Protein AF-A0A178DGN1-F1 (afdb_monomer)

Structure (mmCIF, N/CA/C/O backbone):
data_AF-A0A178DGN1-F1
#
_entry.id   AF-A0A178DGN1-F1
#
loop_
_atom_site.group_PDB
_atom_site.id
_atom_site.type_symbol
_atom_site.label_atom_id
_atom_site.label_alt_id
_atom_site.label_comp_id
_atom_site.label_asym_id
_atom_site.label_entity_id
_atom_site.label_seq_id
_atom_site.pdbx_PDB_ins_code
_atom_site.Cartn_x
_atom_site.Cartn_y
_atom_site.Cartn_z
_atom_site.occupancy
_atom_site.B_iso_or_equiv
_atom_site.auth_seq_id
_atom_site.auth_comp_id
_atom_site.auth_asym_id
_atom_site.auth_atom_id
_atom_site.pdbx_PDB_model_num
ATOM 1 N N . LEU A 1 1 ? -21.793 -10.244 16.699 1.00 66.06 1 LEU A N 1
ATOM 2 C CA . LEU A 1 1 ? -20.442 -9.663 16.481 1.00 66.06 1 LEU A CA 1
ATOM 3 C C . LEU A 1 1 ? -19.573 -9.729 17.737 1.00 66.06 1 LEU A C 1
ATOM 5 O O . LEU A 1 1 ? -18.527 -10.350 17.675 1.00 66.06 1 LEU A O 1
ATOM 9 N N . ARG A 1 2 ? -19.996 -9.150 18.873 1.00 69.00 2 ARG A N 1
ATOM 10 C CA . ARG A 1 2 ? -19.205 -9.135 20.121 1.00 69.00 2 ARG A CA 1
ATOM 11 C C . ARG A 1 2 ? -18.714 -10.523 20.559 1.00 69.00 2 ARG A C 1
ATOM 13 O O . ARG A 1 2 ? -17.537 -10.667 20.844 1.00 69.00 2 ARG A O 1
ATOM 20 N N . GLU A 1 3 ? -19.577 -11.537 20.537 1.00 72.06 3 GLU A N 1
ATOM 21 C CA . GLU A 1 3 ? -19.213 -12.922 20.894 1.00 72.06 3 GLU A CA 1
ATOM 22 C C . GLU A 1 3 ? -18.213 -13.567 19.921 1.00 72.06 3 GLU A C 1
ATOM 24 O O . GLU A 1 3 ? -17.326 -14.297 20.349 1.00 72.06 3 GLU A O 1
ATOM 29 N N . LEU A 1 4 ? -18.305 -13.250 18.624 1.00 69.50 4 LEU A N 1
ATOM 30 C CA . LEU A 1 4 ? -17.369 -13.724 17.592 1.00 69.50 4 LEU A CA 1
ATOM 31 C C . LEU A 1 4 ? -15.989 -13.062 17.706 1.00 69.50 4 LEU A C 1
ATOM 33 O O . LEU A 1 4 ? -15.005 -13.609 17.220 1.00 69.50 4 LEU A O 1
ATOM 37 N N . LEU A 1 5 ? -15.915 -11.887 18.334 1.00 70.75 5 LEU A N 1
ATOM 38 C CA . LEU A 1 5 ? -14.677 -11.140 18.556 1.00 70.75 5 LEU A CA 1
ATOM 39 C C . LEU A 1 5 ? -14.032 -11.445 19.915 1.00 70.75 5 LEU A C 1
ATOM 41 O O . LEU A 1 5 ? -12.973 -10.889 20.213 1.00 70.75 5 LEU A O 1
ATOM 45 N N . MET A 1 6 ? -14.620 -12.332 20.726 1.00 72.12 6 MET A N 1
ATOM 46 C CA . MET A 1 6 ? -14.022 -12.745 21.996 1.00 72.12 6 MET A CA 1
ATOM 47 C C . MET A 1 6 ? -12.848 -13.710 21.764 1.00 72.12 6 MET A C 1
ATOM 49 O O . MET A 1 6 ? -12.951 -14.599 20.916 1.00 72.12 6 MET A O 1
ATOM 53 N N . PRO A 1 7 ? -11.732 -13.582 22.511 1.00 61.19 7 PRO A N 1
ATOM 54 C CA . PRO A 1 7 ? -10.486 -14.288 22.197 1.00 61.19 7 PRO A CA 1
ATOM 55 C C . PRO A 1 7 ? -10.565 -15.818 22.233 1.00 61.19 7 PRO A C 1
ATOM 57 O O . PRO A 1 7 ? -9.762 -16.479 21.581 1.00 61.19 7 PRO A O 1
ATOM 60 N N . TYR A 1 8 ? -11.522 -16.371 22.980 1.00 62.12 8 TYR A N 1
ATOM 61 C CA . TYR A 1 8 ? -11.532 -17.784 23.367 1.00 62.12 8 TYR A CA 1
ATOM 62 C C . TYR A 1 8 ? -12.634 -18.616 22.702 1.00 62.12 8 TYR A C 1
ATOM 64 O O . TYR A 1 8 ? -12.598 -19.837 22.794 1.00 62.12 8 TYR A O 1
ATOM 72 N N . THR A 1 9 ? -13.602 -17.985 22.031 1.00 60.66 9 THR A N 1
ATOM 73 C CA . THR A 1 9 ? -14.809 -18.684 21.559 1.00 60.66 9 THR A CA 1
ATOM 74 C C . THR A 1 9 ? -14.669 -19.192 20.124 1.00 60.66 9 THR A C 1
ATOM 76 O O . THR A 1 9 ? -15.065 -20.312 19.827 1.00 60.66 9 THR A O 1
ATOM 79 N N . TYR A 1 10 ? -14.073 -18.392 19.231 1.00 72.56 10 TYR A N 1
ATOM 80 C CA . TYR A 1 10 ? -13.944 -18.717 17.804 1.00 72.56 10 TYR A CA 1
ATOM 81 C C . TYR A 1 10 ? -12.642 -18.159 17.214 1.00 72.56 10 TYR A C 1
ATOM 83 O O . TYR A 1 10 ? -12.666 -17.234 16.404 1.00 72.56 10 TYR A O 1
ATOM 91 N N . TYR A 1 11 ? -11.495 -18.708 17.627 1.00 77.94 11 TYR A N 1
ATOM 92 C CA . TYR A 1 11 ? -10.170 -18.177 17.272 1.00 77.94 11 TYR A CA 1
ATOM 93 C C . TYR A 1 11 ? -9.976 -17.962 15.758 1.00 77.94 11 TYR A C 1
ATOM 95 O O . TYR A 1 11 ? -9.631 -16.861 15.331 1.00 77.94 11 TYR A O 1
ATOM 103 N N . GLU A 1 12 ? -10.271 -18.975 14.938 1.00 82.25 12 GLU A N 1
ATOM 104 C CA . GLU A 1 12 ? -10.116 -18.900 13.475 1.00 82.25 12 GLU A CA 1
ATOM 105 C C . GLU A 1 12 ? -11.081 -17.901 12.821 1.00 82.25 12 GLU A C 1
ATOM 107 O O . GLU A 1 12 ? -10.689 -17.131 11.943 1.00 82.25 12 GLU A O 1
ATOM 112 N N . ALA A 1 13 ? -12.342 -17.861 13.264 1.00 83.62 13 ALA A N 1
ATOM 113 C CA . ALA A 1 13 ? -13.319 -16.918 12.721 1.00 83.62 13 ALA A CA 1
ATOM 114 C C . ALA A 1 13 ? -12.956 -15.472 13.088 1.00 83.62 13 ALA A C 1
ATOM 116 O O . ALA A 1 13 ? -12.985 -14.591 12.231 1.00 83.62 13 ALA A O 1
ATOM 117 N N . ARG A 1 14 ? -12.548 -15.241 14.342 1.00 86.12 14 ARG A N 1
ATOM 118 C CA . ARG A 1 14 ? -12.069 -13.946 14.840 1.00 86.12 14 ARG A CA 1
ATOM 119 C C . ARG A 1 14 ? -10.866 -13.461 14.044 1.00 86.12 14 ARG A C 1
ATOM 121 O O . ARG A 1 14 ? -10.870 -12.324 13.582 1.00 86.12 14 ARG A O 1
ATOM 128 N N . ARG A 1 15 ? -9.869 -14.328 13.852 1.00 86.50 15 ARG A N 1
ATOM 129 C CA . ARG A 1 15 ? -8.670 -14.022 13.066 1.00 86.50 15 ARG A CA 1
ATOM 130 C C . ARG A 1 15 ? -9.032 -13.621 11.639 1.00 86.50 15 ARG A C 1
ATOM 132 O O . ARG A 1 15 ? -8.640 -12.548 11.203 1.00 86.50 15 ARG A O 1
ATOM 139 N N . ARG A 1 16 ? -9.858 -14.422 10.956 1.00 87.25 16 ARG A N 1
ATOM 140 C CA . ARG A 1 16 ? -10.314 -14.101 9.596 1.00 87.25 16 ARG A CA 1
ATOM 141 C C . ARG A 1 16 ? -11.027 -12.757 9.534 1.00 87.25 16 ARG A C 1
ATOM 143 O O . ARG A 1 16 ? -10.722 -11.970 8.653 1.00 87.25 16 ARG A O 1
ATOM 150 N N . ILE A 1 17 ? -11.939 -12.467 10.465 1.00 88.12 17 ILE A N 1
ATOM 151 C CA . ILE A 1 17 ? -12.622 -11.165 10.506 1.00 88.12 17 ILE A CA 1
ATOM 152 C C . ILE A 1 17 ? -11.597 -10.034 10.615 1.00 88.12 17 ILE A C 1
ATOM 154 O O . ILE A 1 17 ? -11.664 -9.083 9.844 1.00 88.12 17 ILE A O 1
ATOM 158 N N . LEU A 1 18 ? -10.632 -10.149 11.529 1.00 89.81 18 LEU A N 1
ATOM 159 C CA . LEU A 1 18 ? -9.593 -9.137 11.711 1.00 89.81 18 LEU A CA 1
ATOM 160 C C . LEU A 1 18 ? -8.681 -8.983 10.489 1.00 89.81 18 LEU A C 1
ATOM 162 O O . LEU A 1 18 ? -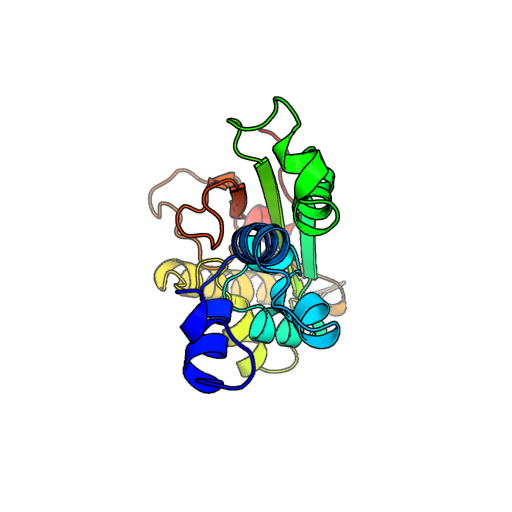8.242 -7.872 10.202 1.00 89.81 18 LEU A O 1
ATOM 166 N N . ASP A 1 19 ? -8.431 -10.061 9.748 1.00 87.88 19 ASP A N 1
ATOM 167 C CA . ASP A 1 19 ? -7.669 -10.029 8.498 1.00 87.88 19 ASP A CA 1
ATOM 168 C C . ASP A 1 19 ? -8.371 -9.240 7.386 1.00 87.88 19 ASP A C 1
ATOM 170 O O . ASP A 1 19 ? -7.692 -8.602 6.585 1.00 87.88 19 ASP A O 1
ATOM 174 N N . TYR A 1 20 ? -9.707 -9.206 7.380 1.00 88.38 20 TYR A N 1
ATOM 175 C CA . TYR A 1 20 ? -10.496 -8.407 6.432 1.00 88.38 20 TYR A CA 1
ATOM 176 C C . TYR A 1 20 ? -10.754 -6.966 6.885 1.00 88.38 20 TYR A C 1
ATOM 178 O O . TYR A 1 20 ? -11.258 -6.164 6.098 1.00 88.38 20 TYR A O 1
ATOM 186 N N . LEU A 1 21 ? -10.438 -6.617 8.133 1.00 92.06 21 LEU A N 1
ATOM 187 C CA . LEU A 1 21 ? -10.595 -5.254 8.625 1.00 92.06 21 LEU A CA 1
ATOM 188 C C . LEU A 1 21 ? -9.359 -4.411 8.311 1.00 92.06 21 LEU A C 1
ATOM 190 O O . LEU A 1 21 ? -8.214 -4.839 8.495 1.00 92.06 21 LEU A O 1
ATOM 194 N N . SER A 1 22 ? -9.610 -3.160 7.918 1.00 94.06 22 SER A N 1
ATOM 195 C CA . SER A 1 22 ? -8.579 -2.128 7.941 1.00 94.06 22 SER A CA 1
ATOM 196 C C . SER A 1 22 ? -8.079 -1.932 9.380 1.00 94.06 22 SER A C 1
ATOM 198 O O . SER A 1 22 ? -8.788 -2.218 10.355 1.00 94.06 22 SER A O 1
ATOM 200 N N . ALA A 1 23 ? -6.859 -1.423 9.543 1.00 95.19 23 ALA A N 1
ATOM 201 C CA . ALA A 1 23 ? -6.337 -1.106 10.867 1.00 95.19 23 ALA A CA 1
ATOM 202 C C . ALA A 1 23 ? -7.204 -0.059 11.564 1.00 95.19 23 ALA A C 1
ATOM 204 O O . ALA A 1 23 ? -7.395 -0.128 12.776 1.00 95.19 23 ALA A O 1
ATOM 205 N N . TYR A 1 24 ? -7.759 0.896 10.816 1.00 94.50 24 TYR A N 1
ATOM 206 C CA . TYR A 1 24 ? -8.636 1.908 11.390 1.00 94.50 24 TYR A CA 1
ATOM 207 C C . TYR A 1 24 ? -10.003 1.356 11.811 1.00 94.50 24 TYR A C 1
ATOM 209 O O . TYR A 1 24 ? -10.511 1.735 12.868 1.00 94.50 24 TYR A O 1
ATOM 217 N N . ASP A 1 25 ? -10.588 0.427 11.054 1.00 94.00 25 ASP A N 1
ATOM 218 C CA . ASP A 1 25 ? -11.809 -0.264 11.479 1.00 94.00 25 ASP A CA 1
ATOM 219 C C . ASP A 1 25 ? -11.565 -1.131 12.715 1.00 94.00 25 ASP A C 1
ATOM 221 O O . ASP A 1 25 ? -12.333 -1.054 13.677 1.00 94.00 25 ASP A O 1
ATOM 225 N N . ALA A 1 26 ? -10.454 -1.872 12.743 1.00 94.69 26 ALA A N 1
ATOM 226 C CA . ALA A 1 26 ? -10.029 -2.618 13.922 1.00 94.69 26 ALA A CA 1
ATOM 227 C C . ALA A 1 26 ? -9.815 -1.693 15.134 1.00 94.69 26 ALA A C 1
ATOM 229 O O . ALA A 1 26 ? -10.252 -2.019 16.236 1.00 94.69 26 ALA A O 1
ATOM 230 N N . ALA A 1 27 ? -9.220 -0.513 14.935 1.00 94.50 27 ALA A N 1
ATOM 231 C CA . ALA A 1 27 ? -8.989 0.464 15.995 1.00 94.50 27 ALA A CA 1
ATOM 232 C C . ALA A 1 27 ? -10.293 1.026 16.572 1.00 94.50 27 ALA A C 1
ATOM 234 O O . ALA A 1 27 ? -10.415 1.156 17.787 1.00 94.50 27 ALA A O 1
ATOM 235 N N . LYS A 1 28 ? -11.284 1.332 15.723 1.00 93.19 28 LYS A N 1
ATOM 236 C CA . LYS A 1 28 ? -12.616 1.771 16.174 1.00 93.19 28 LYS A CA 1
ATOM 237 C C . LYS A 1 28 ? -13.304 0.689 17.003 1.00 93.19 28 LYS A C 1
ATOM 239 O O . LYS A 1 28 ? -13.883 0.994 18.039 1.00 93.19 28 LYS A O 1
ATOM 244 N N . LEU A 1 29 ? -13.228 -0.568 16.564 1.00 92.81 29 LEU A N 1
ATOM 245 C CA . LEU A 1 29 ? -13.808 -1.685 17.309 1.00 92.81 29 LEU A CA 1
ATOM 246 C C . LEU A 1 29 ? -13.086 -1.920 18.641 1.00 92.81 29 LEU A C 1
ATOM 248 O O . LEU A 1 29 ? -13.749 -2.167 19.647 1.00 92.81 29 LEU A O 1
ATOM 252 N N . ASP A 1 30 ? -11.754 -1.829 18.669 1.00 92.94 30 ASP A N 1
ATOM 253 C CA . ASP A 1 30 ? -10.972 -2.026 19.895 1.00 92.94 30 ASP A CA 1
ATOM 254 C C . ASP A 1 30 ? -11.156 -0.884 20.900 1.00 92.94 30 ASP A C 1
ATOM 256 O O . ASP A 1 30 ? -11.139 -1.124 22.105 1.00 92.94 30 ASP A O 1
ATOM 260 N N . GLU A 1 31 ? -11.412 0.338 20.429 1.00 91.31 31 GLU A N 1
ATOM 261 C CA . GLU A 1 31 ? -11.791 1.466 21.287 1.00 91.31 31 GLU A CA 1
ATOM 262 C C . GLU A 1 31 ? -13.118 1.199 22.013 1.00 91.31 31 GLU A C 1
ATOM 264 O O . GLU A 1 31 ? -13.271 1.556 23.175 1.00 91.31 31 GLU A O 1
ATOM 269 N N . CYS A 1 32 ? -14.076 0.537 21.356 1.00 88.62 32 CYS A N 1
ATOM 270 C CA . CYS A 1 32 ? -15.380 0.238 21.953 1.00 88.62 32 CYS A CA 1
ATOM 271 C C . CYS A 1 32 ? -15.400 -1.046 22.794 1.00 88.62 32 CYS A C 1
ATOM 273 O O . CYS A 1 32 ? -16.179 -1.145 23.740 1.00 88.62 32 CYS A O 1
ATOM 275 N N . LEU A 1 33 ? -14.627 -2.064 22.405 1.00 89.19 33 LEU A N 1
ATOM 276 C CA . LEU A 1 33 ? -14.748 -3.420 22.953 1.00 89.19 33 LEU A CA 1
ATOM 277 C C . LEU A 1 33 ? -13.515 -3.890 23.732 1.00 89.19 33 LEU A C 1
ATOM 279 O O . LEU A 1 33 ? -13.622 -4.897 24.429 1.00 89.19 33 LEU A O 1
ATOM 283 N N . HIS A 1 34 ? -12.375 -3.202 23.601 1.00 88.25 34 HIS A N 1
ATOM 284 C CA . HIS A 1 34 ? -11.091 -3.548 24.230 1.00 88.25 34 HIS A CA 1
ATOM 285 C C . HIS A 1 34 ? -10.750 -5.039 24.114 1.00 88.25 34 HIS A C 1
ATOM 287 O O . HIS A 1 34 ? -10.401 -5.707 25.087 1.00 88.25 34 HIS A O 1
ATOM 293 N N . PHE A 1 35 ? -10.918 -5.575 22.909 1.00 88.25 35 PHE A N 1
ATOM 294 C CA . PHE A 1 35 ? -10.910 -7.010 22.656 1.00 88.25 35 PHE A CA 1
ATOM 295 C C . PHE A 1 35 ? -9.577 -7.503 22.087 1.00 88.25 35 PHE A C 1
ATOM 297 O O . PHE A 1 35 ? -9.375 -8.715 22.009 1.00 88.25 35 PHE A O 1
ATOM 304 N N . LEU A 1 36 ? -8.681 -6.606 21.663 1.00 90.81 36 LEU A N 1
ATOM 305 C CA . LEU A 1 36 ? -7.354 -6.957 21.164 1.00 90.81 36 LEU A CA 1
ATOM 306 C C . LEU A 1 36 ? -6.348 -7.063 22.314 1.00 90.81 36 LEU A C 1
ATOM 308 O O . LEU A 1 36 ? -6.171 -6.145 23.116 1.00 90.81 36 LEU A O 1
ATOM 312 N N . SER A 1 37 ? -5.605 -8.166 22.344 1.00 89.69 37 SER A N 1
ATOM 313 C CA . SER A 1 37 ? -4.426 -8.310 23.200 1.00 89.69 37 SER A CA 1
ATOM 314 C C . SER A 1 37 ? -3.277 -7.400 22.745 1.00 89.69 37 SER A C 1
ATOM 316 O O . SER A 1 37 ? -3.243 -6.908 21.619 1.00 89.69 37 SER A O 1
ATOM 318 N N . LYS A 1 38 ? -2.253 -7.222 23.590 1.00 90.38 38 LYS A N 1
ATOM 319 C CA . LYS A 1 38 ? -1.058 -6.424 23.245 1.00 90.38 38 LYS A CA 1
ATOM 320 C C . LYS A 1 38 ? -0.360 -6.909 21.965 1.00 90.38 38 LYS A C 1
ATOM 322 O O . LYS A 1 38 ? 0.103 -6.089 21.177 1.00 90.38 38 LYS A O 1
ATOM 327 N N . LYS A 1 39 ? -0.289 -8.229 21.756 1.00 90.19 39 LYS A N 1
ATOM 328 C CA . LYS A 1 39 ? 0.296 -8.822 20.544 1.00 90.19 39 LYS A CA 1
ATOM 329 C C . LYS A 1 39 ? -0.554 -8.495 19.317 1.00 90.19 39 LYS A C 1
ATOM 331 O O . LYS A 1 39 ? -0.022 -8.029 18.318 1.00 90.19 39 LYS A O 1
ATOM 336 N N . GLU A 1 40 ? -1.865 -8.676 19.431 1.00 91.31 40 GLU A N 1
ATOM 337 C CA . GLU A 1 40 ? -2.817 -8.399 18.353 1.00 91.31 40 GLU A CA 1
ATOM 338 C C . GLU A 1 40 ? -2.860 -6.913 17.999 1.00 91.31 40 GLU A C 1
ATOM 340 O O . GLU A 1 40 ? -2.935 -6.566 16.828 1.00 91.31 40 GLU A O 1
ATOM 345 N N . ARG A 1 41 ? -2.718 -6.011 18.973 1.00 92.25 41 ARG A N 1
ATOM 346 C CA . ARG A 1 41 ? -2.609 -4.576 18.688 1.00 92.25 41 ARG A CA 1
ATOM 347 C C . ARG A 1 41 ? -1.432 -4.260 17.767 1.00 92.25 41 ARG A C 1
ATOM 349 O O . ARG A 1 41 ? -1.595 -3.491 16.830 1.00 92.25 41 ARG A O 1
ATOM 356 N N . ASN A 1 42 ? -0.275 -4.887 17.971 1.00 90.19 42 ASN A N 1
ATOM 357 C CA . ASN A 1 42 ? 0.876 -4.680 17.087 1.00 90.19 42 ASN A CA 1
ATOM 358 C C . ASN A 1 42 ? 0.633 -5.205 15.661 1.00 90.19 42 ASN A C 1
ATOM 360 O O . ASN A 1 42 ? 1.195 -4.672 14.707 1.00 90.19 42 ASN A O 1
ATOM 364 N N . GLU A 1 43 ? -0.185 -6.247 15.519 1.00 90.25 43 GLU A N 1
ATOM 365 C CA . GLU A 1 43 ? -0.469 -6.912 14.245 1.00 90.25 43 GLU A CA 1
ATOM 366 C C . GLU A 1 43 ? -1.600 -6.234 13.458 1.00 90.25 43 GLU A C 1
ATOM 368 O O . GLU A 1 43 ? -1.472 -5.998 12.254 1.00 90.25 43 GLU A O 1
ATOM 373 N N . TYR A 1 44 ? -2.702 -5.905 14.131 1.00 92.50 44 TYR A N 1
ATOM 374 C CA . TYR A 1 44 ? -3.927 -5.397 13.513 1.00 92.50 44 TYR A CA 1
ATOM 375 C C . TYR A 1 44 ? -4.016 -3.871 13.529 1.00 92.50 44 TYR A C 1
ATOM 377 O O . TYR A 1 44 ? -4.646 -3.307 12.644 1.00 92.50 44 TYR A O 1
ATOM 385 N N . LEU A 1 45 ? -3.333 -3.178 14.449 1.00 94.31 45 LEU A N 1
ATOM 386 C CA . LEU A 1 45 ? -3.307 -1.706 14.497 1.00 94.31 45 LEU A CA 1
ATOM 387 C C . LEU A 1 45 ? -2.081 -1.121 13.778 1.00 94.31 45 LEU A C 1
ATOM 389 O O . LEU A 1 45 ? -1.508 -0.113 14.195 1.00 94.31 45 LEU A O 1
ATOM 393 N N . ASN A 1 46 ? -1.671 -1.758 12.679 1.00 92.31 46 ASN A N 1
ATOM 394 C CA . ASN A 1 46 ? -0.626 -1.256 11.794 1.00 92.31 46 ASN A CA 1
ATOM 395 C C . ASN A 1 46 ? -1.253 -0.427 10.653 1.00 92.31 46 ASN A C 1
ATOM 397 O O . ASN A 1 46 ? -1.859 -1.027 9.764 1.00 92.31 46 ASN A O 1
ATOM 401 N N . PRO A 1 47 ? -1.048 0.907 10.596 1.00 93.56 47 PRO A N 1
ATOM 402 C CA . PRO A 1 47 ? -1.666 1.771 9.584 1.00 93.56 47 PRO A CA 1
ATOM 403 C C . PRO A 1 47 ? -1.352 1.391 8.128 1.00 93.56 47 PRO A C 1
ATOM 405 O O . PRO A 1 47 ? -2.036 1.832 7.214 1.00 93.56 47 PRO A O 1
ATOM 408 N N . ILE A 1 48 ? -0.315 0.585 7.875 1.00 93.12 48 ILE A N 1
ATOM 409 C CA . ILE A 1 48 ? -0.025 0.086 6.523 1.00 93.12 48 ILE A CA 1
ATOM 410 C C . ILE A 1 48 ? -1.126 -0.846 6.002 1.00 93.12 48 ILE A C 1
ATOM 412 O O . ILE A 1 48 ? -1.385 -0.844 4.800 1.00 93.12 48 ILE A O 1
ATOM 416 N N . ARG A 1 49 ? -1.824 -1.574 6.884 1.00 93.38 49 ARG A N 1
ATOM 417 C CA . ARG A 1 49 ? -2.967 -2.431 6.515 1.00 93.38 49 ARG A CA 1
ATOM 418 C C . ARG A 1 49 ? -4.153 -1.646 5.969 1.00 93.38 49 ARG A C 1
ATOM 420 O O . ARG A 1 49 ? -5.045 -2.237 5.387 1.00 93.38 49 ARG A O 1
ATOM 427 N N . ASP A 1 50 ? -4.165 -0.330 6.146 1.00 93.81 50 ASP A N 1
ATOM 428 C CA . ASP A 1 50 ? -5.183 0.535 5.558 1.00 93.81 50 ASP A CA 1
ATOM 429 C C . ASP A 1 50 ? -4.930 0.815 4.069 1.00 93.81 50 ASP A C 1
ATOM 431 O O . ASP A 1 50 ? -5.831 1.222 3.340 1.00 93.81 50 ASP A O 1
ATOM 435 N N . ILE A 1 51 ? -3.684 0.618 3.626 1.00 93.31 51 ILE A N 1
ATOM 436 C CA . ILE A 1 51 ? -3.210 0.925 2.274 1.00 93.31 51 ILE A CA 1
ATOM 437 C C . ILE A 1 51 ? -2.959 -0.364 1.490 1.00 93.31 51 ILE A C 1
ATOM 439 O O . ILE A 1 51 ? -3.322 -0.436 0.323 1.00 93.31 51 ILE A O 1
ATOM 443 N N . ILE A 1 52 ? -2.320 -1.362 2.107 1.00 91.56 52 ILE A N 1
ATOM 444 C CA . ILE A 1 52 ? -1.804 -2.560 1.436 1.00 91.56 52 ILE A CA 1
ATOM 445 C C . ILE A 1 52 ? -2.573 -3.796 1.891 1.00 91.56 52 ILE A C 1
ATOM 447 O O . ILE A 1 52 ? -2.585 -4.106 3.081 1.00 91.56 52 ILE A O 1
ATOM 451 N N . TRP A 1 53 ? -3.131 -4.544 0.934 1.00 86.31 53 TRP A N 1
ATOM 452 C CA . TRP A 1 53 ? -3.858 -5.785 1.218 1.00 86.31 53 TRP A CA 1
ATOM 453 C C . TRP A 1 53 ? -2.937 -6.905 1.727 1.00 86.31 53 TRP A C 1
ATOM 455 O O . TRP A 1 53 ? -3.187 -7.523 2.758 1.00 86.31 53 TRP A O 1
ATOM 465 N N . ASN A 1 54 ? -1.823 -7.150 1.029 1.00 89.56 54 ASN A N 1
ATOM 466 C CA . ASN A 1 54 ? -0.891 -8.230 1.359 1.00 89.56 54 ASN A CA 1
ATOM 467 C C . ASN A 1 54 ? 0.391 -7.696 2.019 1.00 89.56 54 ASN A C 1
ATOM 469 O O . ASN A 1 54 ? 1.449 -7.585 1.395 1.00 89.56 54 ASN A O 1
ATOM 473 N N . VAL A 1 55 ? 0.287 -7.348 3.305 1.00 91.00 55 VAL A N 1
ATOM 474 C CA . VAL A 1 55 ? 1.413 -6.827 4.104 1.00 91.00 55 VAL A CA 1
ATOM 475 C C . VAL A 1 55 ? 2.536 -7.862 4.259 1.00 91.00 55 VAL A C 1
ATOM 477 O O . VAL A 1 55 ? 3.707 -7.487 4.311 1.00 91.00 55 VAL A O 1
ATOM 480 N N . ALA A 1 56 ? 2.206 -9.156 4.303 1.00 91.19 56 ALA A N 1
ATOM 481 C CA . ALA A 1 56 ? 3.195 -10.228 4.408 1.00 91.19 56 ALA A CA 1
ATOM 482 C C . ALA A 1 56 ? 4.088 -10.294 3.157 1.00 91.19 56 ALA A C 1
ATOM 484 O O . ALA A 1 56 ? 5.311 -10.218 3.279 1.00 91.19 56 ALA A O 1
ATOM 485 N N . GLU A 1 57 ? 3.480 -10.332 1.967 1.00 93.19 57 GLU A N 1
ATOM 486 C CA . GLU A 1 57 ? 4.199 -10.281 0.686 1.00 93.19 57 GLU A CA 1
ATOM 487 C C . GLU A 1 57 ? 5.026 -9.001 0.572 1.00 93.19 57 GLU A C 1
ATOM 489 O O . GLU A 1 57 ? 6.201 -9.046 0.214 1.00 93.19 57 GLU A O 1
ATOM 494 N N 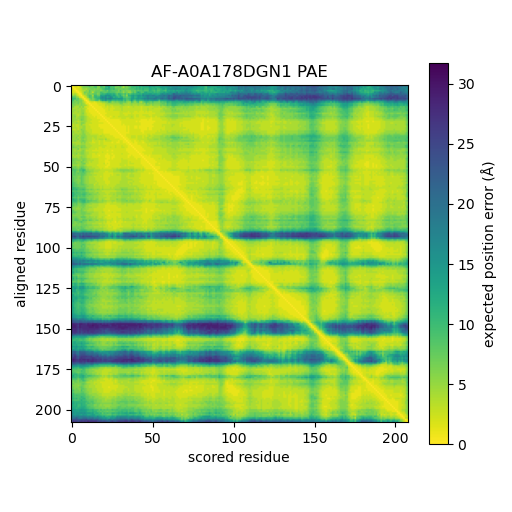. MET A 1 58 ? 4.439 -7.855 0.936 1.00 94.19 58 MET A N 1
ATOM 495 C CA . MET A 1 58 ? 5.141 -6.575 0.932 1.00 94.19 58 MET A CA 1
ATOM 496 C C . MET A 1 58 ? 6.425 -6.649 1.768 1.00 94.19 58 MET A C 1
ATOM 498 O O . MET A 1 58 ? 7.495 -6.310 1.270 1.00 94.19 58 MET A O 1
ATOM 502 N N . ASN A 1 59 ? 6.342 -7.121 3.014 1.00 94.44 59 ASN A N 1
ATOM 503 C CA . ASN A 1 59 ? 7.500 -7.238 3.902 1.00 94.44 59 ASN A CA 1
ATOM 504 C C . ASN A 1 59 ? 8.570 -8.183 3.343 1.00 94.44 59 ASN A C 1
ATOM 506 O O . ASN A 1 59 ? 9.764 -7.880 3.433 1.00 94.44 59 ASN A O 1
ATOM 510 N N . GLU A 1 60 ? 8.165 -9.300 2.735 1.00 95.00 60 GLU A N 1
ATOM 511 C CA . GLU A 1 60 ? 9.114 -10.205 2.095 1.00 95.00 60 GLU A CA 1
ATOM 512 C C . GLU A 1 60 ? 9.839 -9.507 0.941 1.00 95.00 60 GLU A C 1
ATOM 514 O O . GLU A 1 60 ? 11.070 -9.510 0.902 1.00 95.00 60 GLU A O 1
ATOM 519 N N . LEU A 1 61 ? 9.115 -8.837 0.044 1.00 94.69 61 LEU A N 1
ATOM 520 C CA . LEU A 1 61 ? 9.705 -8.134 -1.095 1.00 94.69 61 LEU A CA 1
ATOM 521 C C . LEU A 1 61 ? 10.592 -6.956 -0.669 1.00 94.69 61 LEU A C 1
ATOM 523 O O . LEU A 1 61 ? 11.644 -6.740 -1.280 1.00 94.69 61 LEU A O 1
ATOM 527 N N . LEU A 1 62 ? 10.236 -6.244 0.407 1.00 94.56 62 LEU A N 1
ATOM 528 C CA . LEU A 1 62 ? 11.086 -5.211 1.013 1.00 94.56 62 LEU A CA 1
ATOM 529 C C . LEU A 1 62 ? 12.438 -5.801 1.450 1.00 94.56 62 LEU A C 1
ATOM 531 O O . LEU A 1 62 ? 13.486 -5.235 1.140 1.00 94.56 62 LEU A O 1
ATOM 535 N N . SER A 1 63 ? 12.443 -6.991 2.068 1.00 93.75 63 SER A N 1
ATOM 536 C CA . SER A 1 63 ? 13.685 -7.694 2.442 1.00 93.75 63 SER A CA 1
ATOM 537 C C . SER A 1 63 ? 14.554 -8.090 1.238 1.00 93.75 63 SER A C 1
ATOM 539 O O . SER A 1 63 ? 15.754 -8.328 1.380 1.00 93.75 63 SER A O 1
ATOM 541 N N . LYS A 1 64 ? 13.963 -8.154 0.036 1.00 92.50 64 LYS A N 1
ATOM 542 C CA . LYS A 1 64 ? 14.654 -8.463 -1.225 1.00 92.50 64 LYS A CA 1
ATOM 543 C C . LYS A 1 64 ? 15.075 -7.217 -2.009 1.00 92.50 64 LYS A C 1
ATOM 545 O O . LYS A 1 64 ? 15.550 -7.345 -3.136 1.00 92.50 64 LYS A O 1
ATOM 550 N N . GLY A 1 65 ? 14.938 -6.029 -1.420 1.00 91.44 65 GLY A N 1
ATOM 551 C CA . GLY A 1 65 ? 15.395 -4.766 -1.996 1.00 91.44 65 GLY A CA 1
ATOM 552 C C . GLY A 1 65 ? 14.293 -3.907 -2.611 1.00 91.44 65 GLY A C 1
ATOM 553 O O . GLY A 1 65 ? 14.604 -2.823 -3.104 1.00 91.44 65 GLY A O 1
ATOM 554 N N . MET A 1 66 ? 13.025 -4.340 -2.571 1.00 93.69 66 MET A N 1
ATOM 555 C CA . MET A 1 66 ? 11.910 -3.438 -2.870 1.00 93.69 66 MET A CA 1
ATOM 556 C C . MET A 1 66 ? 11.935 -2.268 -1.881 1.00 93.69 66 MET A C 1
ATOM 558 O O . MET A 1 66 ? 12.271 -2.424 -0.709 1.00 93.69 66 MET A O 1
ATOM 562 N N . GLN A 1 67 ? 11.567 -1.086 -2.349 1.00 93.81 67 GLN A N 1
ATOM 563 C CA . GLN A 1 67 ? 11.426 0.107 -1.534 1.00 93.81 67 GLN A CA 1
ATOM 564 C C . GLN A 1 67 ? 10.084 0.750 -1.829 1.00 93.81 67 GLN A C 1
ATOM 566 O O . GLN A 1 67 ? 9.659 0.819 -2.979 1.00 93.81 67 GLN A O 1
ATOM 571 N N . MET A 1 68 ? 9.435 1.250 -0.786 1.00 93.56 68 MET A N 1
ATOM 572 C CA . MET A 1 68 ? 8.165 1.952 -0.892 1.00 93.56 68 MET A CA 1
ATOM 573 C C . MET A 1 68 ? 8.254 3.252 -0.113 1.00 93.56 68 MET A C 1
ATOM 575 O O . MET A 1 68 ? 8.719 3.279 1.026 1.00 93.56 68 MET A O 1
ATOM 579 N N . VAL A 1 69 ? 7.798 4.329 -0.738 1.00 93.38 69 VAL A N 1
ATOM 580 C CA . VAL A 1 69 ? 7.756 5.658 -0.145 1.00 93.38 69 VAL A CA 1
ATOM 581 C C . VAL A 1 69 ? 6.306 6.100 -0.109 1.00 93.38 69 VAL A C 1
ATOM 583 O O . VAL A 1 69 ? 5.684 6.312 -1.149 1.00 93.38 69 VAL A O 1
ATOM 586 N N . ILE A 1 70 ? 5.782 6.230 1.107 1.00 93.06 70 ILE A N 1
ATOM 587 C CA . ILE A 1 70 ? 4.466 6.802 1.379 1.00 93.06 70 ILE A CA 1
ATOM 588 C C . ILE A 1 70 ? 4.672 8.254 1.792 1.00 93.06 70 ILE A C 1
ATOM 590 O O . ILE A 1 70 ? 5.421 8.533 2.731 1.00 93.06 70 ILE A O 1
ATOM 594 N N . PHE A 1 71 ? 3.995 9.177 1.120 1.00 93.12 71 PHE A N 1
ATOM 595 C CA . PHE A 1 71 ? 4.107 10.602 1.406 1.00 93.12 71 PHE A CA 1
ATOM 596 C C . PHE A 1 71 ? 2.784 11.343 1.188 1.00 93.12 71 PHE A C 1
ATOM 598 O O . PHE A 1 71 ? 1.786 10.777 0.744 1.00 93.12 71 PHE A O 1
ATOM 605 N N . GLY A 1 72 ? 2.763 12.619 1.570 1.00 91.19 72 GLY A N 1
ATOM 606 C CA . GLY A 1 72 ? 1.575 13.469 1.548 1.00 91.19 72 GLY A CA 1
ATOM 607 C C . GLY A 1 72 ? 1.331 14.148 2.892 1.00 91.19 72 GLY A C 1
ATOM 608 O O . GLY A 1 72 ? 1.778 13.685 3.943 1.00 91.19 72 GLY A O 1
ATOM 609 N N . ARG A 1 73 ? 0.589 15.259 2.865 1.00 91.94 73 ARG A N 1
ATOM 610 C CA . ARG A 1 73 ? 0.285 16.067 4.061 1.00 91.94 73 ARG A CA 1
ATOM 611 C C . ARG A 1 73 ? -0.492 15.288 5.128 1.00 91.94 73 A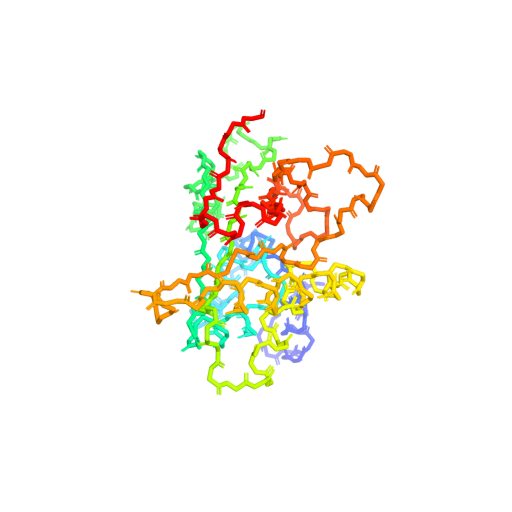RG A C 1
ATOM 613 O O . ARG A 1 73 ? -0.413 15.623 6.306 1.00 91.94 73 ARG A O 1
ATOM 620 N N . ASP A 1 74 ? -1.214 14.247 4.720 1.00 93.19 74 ASP A N 1
ATOM 621 C CA . ASP A 1 74 ? -2.101 13.471 5.585 1.00 93.19 74 ASP A CA 1
ATOM 622 C C . ASP A 1 74 ? -1.459 12.193 6.158 1.00 93.19 74 ASP A C 1
ATOM 624 O O . ASP A 1 74 ? -2.087 11.497 6.957 1.00 93.19 74 ASP A O 1
ATOM 628 N N . VAL A 1 75 ? -0.189 11.899 5.847 1.00 93.19 75 VAL A N 1
ATOM 629 C CA . VAL A 1 75 ? 0.538 10.752 6.433 1.00 93.19 75 VAL A CA 1
ATOM 630 C C . VAL A 1 75 ? 0.587 10.790 7.972 1.00 93.19 75 VAL A C 1
ATOM 632 O O . VAL A 1 75 ? 0.411 9.741 8.599 1.00 93.19 75 VAL A O 1
ATOM 635 N N . PRO A 1 76 ? 0.766 11.949 8.642 1.00 92.19 76 PRO A N 1
ATOM 636 C CA . PRO A 1 76 ? 0.656 12.008 10.099 1.00 92.19 76 PRO A CA 1
ATOM 637 C C . PRO A 1 76 ? -0.738 11.611 10.610 1.00 92.19 76 PRO A C 1
ATOM 639 O O . PRO A 1 76 ? -0.847 10.922 11.626 1.00 92.19 76 PRO A O 1
ATOM 642 N N . ALA A 1 77 ? -1.803 11.988 9.892 1.00 92.00 77 ALA A N 1
ATOM 643 C CA . ALA A 1 77 ? -3.178 11.650 10.256 1.00 92.00 77 ALA A CA 1
ATOM 644 C C . ALA A 1 77 ? -3.454 10.142 10.121 1.00 92.00 77 ALA A C 1
ATOM 646 O O . ALA A 1 77 ? -4.104 9.570 10.997 1.00 92.00 77 ALA A O 1
ATOM 647 N N . LEU A 1 78 ? -2.879 9.491 9.102 1.00 92.62 78 LEU A N 1
ATOM 648 C CA . LEU A 1 78 ? -2.914 8.034 8.935 1.00 92.62 78 LEU A CA 1
ATOM 649 C C . LEU A 1 78 ? -2.334 7.303 10.156 1.00 92.62 78 LEU A C 1
ATOM 651 O O . LEU A 1 78 ? -2.916 6.339 10.634 1.00 92.62 78 LEU A O 1
ATOM 655 N N . LYS A 1 79 ? -1.207 7.770 10.706 1.00 91.56 79 LYS A N 1
ATOM 656 C CA . LYS A 1 79 ? -0.612 7.160 11.911 1.00 91.56 79 LYS A CA 1
ATOM 657 C C . LYS A 1 79 ? -1.421 7.466 13.172 1.00 91.56 79 LYS A C 1
ATOM 659 O O . LYS A 1 79 ? -1.550 6.615 14.050 1.00 91.56 79 LYS A O 1
ATOM 664 N N . ARG A 1 80 ? -1.940 8.690 13.285 1.00 90.81 80 ARG A N 1
ATOM 665 C CA . ARG A 1 80 ? -2.656 9.163 14.477 1.00 90.81 80 ARG A CA 1
ATOM 666 C C . ARG A 1 80 ? -3.972 8.422 14.703 1.00 90.81 80 ARG A C 1
ATOM 668 O O . ARG A 1 80 ? -4.264 8.096 15.848 1.00 90.81 80 ARG A O 1
ATOM 675 N N . ARG A 1 81 ? -4.721 8.116 13.640 1.00 91.06 81 ARG A N 1
ATOM 676 C CA . ARG A 1 81 ? -6.064 7.517 13.743 1.00 91.06 81 ARG A CA 1
ATOM 677 C C . ARG A 1 81 ? -6.108 6.135 14.395 1.00 91.06 81 ARG A C 1
ATOM 679 O O . ARG A 1 81 ? -7.141 5.772 14.931 1.00 91.06 81 ARG A O 1
ATOM 686 N N . VAL A 1 82 ? -4.996 5.399 14.347 1.00 92.19 82 VAL A N 1
ATOM 687 C CA . VAL A 1 82 ? -4.852 4.059 14.945 1.00 92.19 82 VAL A CA 1
ATOM 688 C C . VAL A 1 82 ? -4.198 4.114 16.329 1.00 92.19 82 VAL A C 1
ATOM 690 O O . VAL A 1 82 ? -4.400 3.229 17.150 1.00 92.19 82 VAL A O 1
ATOM 693 N N . ARG A 1 83 ? -3.394 5.154 16.598 1.00 90.38 83 ARG A N 1
ATOM 694 C CA . ARG A 1 83 ? -2.703 5.351 17.886 1.00 90.38 83 ARG A CA 1
ATOM 695 C C . ARG A 1 83 ? -3.575 6.019 18.941 1.00 90.38 83 ARG A C 1
ATOM 697 O O . ARG A 1 83 ? -3.411 5.744 20.121 1.00 90.38 83 ARG A O 1
ATOM 704 N N . ASN A 1 84 ? -4.428 6.949 18.523 1.00 89.56 84 ASN A N 1
ATOM 705 C CA . ASN A 1 84 ? -5.353 7.656 19.398 1.00 89.56 84 ASN A CA 1
ATOM 706 C C . ASN A 1 84 ? -6.694 7.816 18.680 1.00 89.56 84 ASN A C 1
ATOM 708 O O . ASN A 1 84 ? -7.061 8.901 18.216 1.00 89.56 84 ASN A O 1
ATOM 712 N N . THR A 1 85 ? -7.376 6.682 18.535 1.00 90.44 85 THR A N 1
ATOM 713 C CA . THR A 1 85 ? -8.650 6.565 17.829 1.00 90.44 85 THR A CA 1
ATOM 714 C C . THR A 1 85 ? -9.689 7.500 18.428 1.00 90.44 85 THR A C 1
ATOM 716 O O . THR A 1 85 ? -10.331 8.241 17.687 1.00 90.44 85 THR A O 1
ATOM 719 N N . TYR A 1 86 ? -9.795 7.539 19.759 1.00 89.25 86 TYR A N 1
ATOM 720 C CA . TYR A 1 86 ? -10.725 8.410 20.471 1.00 89.25 86 TYR A CA 1
ATOM 721 C C . TYR A 1 86 ? -10.566 9.891 20.099 1.00 89.25 86 TYR A C 1
ATOM 723 O O . TYR A 1 86 ? -11.517 10.503 19.612 1.00 89.25 86 TYR A O 1
ATOM 731 N N . LEU A 1 87 ? -9.365 10.470 20.249 1.00 88.44 87 LEU A N 1
ATOM 732 C CA . LEU A 1 87 ? -9.152 11.882 19.904 1.00 88.44 87 LEU A CA 1
ATOM 733 C C . LEU A 1 87 ? -9.341 12.133 18.409 1.00 88.44 87 LEU A C 1
ATOM 735 O O . LEU A 1 87 ? -9.948 13.130 18.023 1.00 88.44 87 LEU A O 1
ATOM 739 N N . TYR A 1 88 ? -8.872 11.218 17.560 1.00 88.69 88 TYR A N 1
ATOM 740 C CA . TYR A 1 88 ? -9.046 11.346 16.116 1.00 88.69 88 TYR A CA 1
ATOM 741 C C . TYR A 1 88 ? -10.529 11.383 15.714 1.00 88.69 88 TYR A C 1
ATOM 743 O O . TYR A 1 88 ? -10.919 12.178 14.858 1.00 88.69 88 TYR A O 1
ATOM 751 N N . LEU A 1 89 ? -11.375 10.578 16.366 1.00 85.75 89 LEU A N 1
ATOM 752 C CA . LEU A 1 89 ? -12.823 10.568 16.151 1.00 85.75 89 LEU A CA 1
ATOM 753 C C . LEU A 1 89 ? -13.512 11.855 16.626 1.00 85.75 89 LEU A C 1
ATOM 755 O O . LEU A 1 89 ? -14.604 12.166 16.142 1.00 85.75 89 LEU A O 1
ATOM 759 N N . GLN A 1 90 ? -12.918 12.614 17.550 1.00 85.25 90 GLN A N 1
ATOM 760 C CA . GLN A 1 90 ? -13.473 13.885 18.024 1.00 85.25 90 GLN A CA 1
ATOM 761 C C . GLN A 1 90 ? -13.184 15.063 17.081 1.00 85.25 90 GLN A C 1
ATOM 763 O O . GLN A 1 90 ? -14.017 15.965 16.972 1.00 85.25 90 GLN A O 1
ATOM 768 N N . GLU A 1 91 ? -12.069 15.045 16.347 1.00 83.56 91 GLU A N 1
ATOM 769 C CA . GLU A 1 91 ? -11.668 16.131 15.441 1.00 83.56 91 GLU A CA 1
ATOM 770 C C . GLU A 1 91 ? -12.683 16.371 14.301 1.00 83.56 91 GLU A C 1
ATOM 772 O O . GLU A 1 91 ? -13.215 15.433 13.715 1.00 83.56 91 GLU A O 1
ATOM 777 N N . ARG A 1 92 ? -12.934 17.636 13.912 1.00 58.09 92 ARG A N 1
ATOM 778 C CA . ARG A 1 92 ? -13.881 18.023 12.830 1.00 58.09 92 ARG A CA 1
ATOM 779 C C . ARG A 1 92 ? -13.481 17.553 11.416 1.00 58.09 92 ARG A C 1
ATOM 781 O O . ARG A 1 92 ? -14.265 17.703 10.483 1.00 58.09 92 ARG A O 1
ATOM 788 N N . THR A 1 93 ? -12.313 16.937 11.239 1.00 58.38 93 THR A N 1
ATOM 789 C CA . THR A 1 93 ? -11.795 16.398 9.965 1.00 58.38 93 THR A CA 1
ATOM 790 C C . THR A 1 93 ? -12.536 15.162 9.427 1.00 58.38 93 THR A C 1
ATOM 792 O O . THR A 1 93 ? -12.172 14.652 8.370 1.00 58.38 93 THR A O 1
ATOM 795 N N . LYS A 1 94 ? -13.616 14.731 10.095 1.00 61.16 94 LYS A N 1
ATOM 796 C CA . LYS A 1 94 ? -14.368 13.468 9.916 1.00 61.16 94 LYS A CA 1
ATOM 797 C C . LYS A 1 94 ? -14.868 13.140 8.505 1.00 61.16 94 LYS A C 1
ATOM 799 O O . LYS A 1 94 ? -15.252 12.004 8.265 1.00 61.16 94 LYS A O 1
ATOM 804 N N . ARG A 1 95 ? -14.940 14.116 7.593 1.00 65.25 95 ARG A N 1
ATOM 805 C CA . ARG A 1 95 ? -15.537 13.930 6.255 1.00 65.25 95 ARG A CA 1
ATOM 806 C C . ARG A 1 95 ? -14.538 13.927 5.108 1.00 65.25 95 ARG A C 1
ATOM 808 O O . ARG A 1 95 ? -14.923 13.600 3.990 1.00 65.25 95 ARG A O 1
ATOM 815 N N . ARG A 1 96 ? -13.281 14.317 5.343 1.00 83.94 96 ARG A N 1
ATOM 816 C CA . ARG A 1 96 ? -12.299 14.370 4.255 1.00 83.94 96 ARG A CA 1
ATOM 817 C C . ARG A 1 96 ? -11.539 13.055 4.172 1.00 83.94 96 ARG A C 1
ATOM 819 O O . ARG A 1 96 ? -11.039 12.573 5.185 1.00 83.94 96 ARG A O 1
ATOM 826 N N . ARG A 1 97 ? -11.420 12.517 2.959 1.00 90.94 97 ARG A N 1
ATOM 827 C CA . ARG A 1 97 ? -10.533 11.385 2.689 1.00 90.94 97 ARG A CA 1
ATOM 828 C C . ARG A 1 97 ? -9.075 11.825 2.849 1.00 90.94 97 ARG A C 1
ATOM 830 O O . ARG A 1 97 ? -8.725 12.939 2.447 1.00 90.94 97 ARG A O 1
ATOM 837 N N . LEU A 1 98 ? -8.245 10.983 3.462 1.00 92.94 98 LEU A N 1
ATOM 838 C CA . LEU A 1 98 ? -6.814 11.241 3.636 1.00 92.94 98 LEU A CA 1
ATOM 839 C C . LEU A 1 98 ? -6.113 11.136 2.284 1.00 92.94 98 LEU A C 1
ATOM 841 O O . LEU A 1 98 ? -6.174 10.086 1.653 1.00 92.94 98 LEU A O 1
ATOM 845 N N . LYS A 1 99 ? -5.433 12.197 1.847 1.00 93.88 99 LYS A N 1
ATOM 846 C CA . LYS A 1 99 ? -4.708 12.197 0.572 1.00 93.88 99 LYS A CA 1
ATOM 847 C C . LYS A 1 99 ? -3.305 11.639 0.769 1.00 93.88 99 LYS A C 1
ATOM 849 O O . LYS A 1 99 ? -2.458 12.291 1.389 1.00 93.88 99 LYS A O 1
ATOM 854 N N . ILE A 1 100 ? -3.070 10.444 0.242 1.00 95.00 100 ILE A N 1
ATOM 855 C CA . ILE A 1 100 ? -1.815 9.707 0.393 1.00 95.00 100 ILE A CA 1
ATOM 856 C C . ILE A 1 100 ? -1.248 9.389 -0.989 1.00 95.00 100 ILE A C 1
ATOM 858 O O . ILE A 1 100 ? -1.975 8.995 -1.896 1.00 95.00 100 ILE A O 1
ATOM 862 N N . PHE A 1 101 ? 0.061 9.547 -1.137 1.00 94.38 101 PHE A N 1
ATOM 863 C CA . PHE A 1 101 ? 0.799 9.250 -2.356 1.00 94.38 101 PHE A CA 1
ATOM 864 C C . PHE A 1 101 ? 1.779 8.113 -2.101 1.00 94.38 101 PHE A C 1
ATOM 866 O O . PHE A 1 101 ? 2.384 8.034 -1.026 1.00 94.38 101 PHE A O 1
ATOM 873 N N . LEU A 1 102 ? 1.935 7.237 -3.090 1.00 94.12 102 LEU A N 1
ATOM 874 C CA . LEU A 1 102 ? 2.785 6.061 -2.996 1.00 94.12 102 LEU A CA 1
ATOM 875 C C . LEU A 1 102 ? 3.643 5.888 -4.250 1.00 94.12 102 LEU A C 1
ATOM 877 O O . LEU A 1 102 ? 3.147 5.863 -5.378 1.00 94.12 102 LEU A O 1
ATOM 881 N N . VAL A 1 103 ? 4.944 5.724 -4.024 1.00 94.69 103 VAL A N 1
ATOM 882 C CA . VAL A 1 103 ? 5.938 5.353 -5.036 1.00 94.69 103 VAL A CA 1
ATOM 883 C C . VAL A 1 103 ? 6.640 4.086 -4.583 1.00 94.69 103 VAL A C 1
ATOM 885 O O . VAL A 1 103 ? 6.984 3.941 -3.411 1.00 94.69 103 VAL A O 1
ATOM 888 N N . GLY A 1 104 ? 6.859 3.171 -5.519 1.00 93.81 104 GLY A N 1
ATOM 889 C CA . GLY A 1 104 ? 7.591 1.934 -5.291 1.00 93.81 104 GLY A CA 1
ATOM 890 C C . GLY A 1 104 ? 8.777 1.853 -6.222 1.00 93.81 104 GLY A C 1
ATOM 891 O O . GLY A 1 104 ? 8.707 2.307 -7.364 1.00 93.81 104 GLY A O 1
ATOM 892 N N . THR A 1 105 ? 9.860 1.257 -5.748 1.00 94.00 105 THR A N 1
ATOM 893 C CA . THR A 1 105 ? 11.000 0.917 -6.590 1.00 94.00 105 THR A CA 1
ATOM 894 C C . THR A 1 105 ? 11.554 -0.451 -6.221 1.00 94.00 105 THR A C 1
ATOM 896 O O . THR A 1 105 ? 11.366 -0.917 -5.100 1.00 94.00 105 THR A O 1
ATOM 899 N N . PHE A 1 106 ? 12.263 -1.098 -7.137 1.00 91.75 106 PHE A N 1
ATOM 900 C CA . PHE A 1 106 ? 13.070 -2.278 -6.828 1.00 91.75 106 PHE A CA 1
ATOM 901 C C . PHE A 1 106 ? 14.373 -2.275 -7.640 1.00 91.75 106 PHE A C 1
ATOM 903 O O . PHE A 1 106 ? 14.475 -1.532 -8.617 1.00 91.75 106 PHE A O 1
ATOM 910 N N . PRO A 1 107 ? 15.398 -3.056 -7.259 1.00 88.31 107 PRO A N 1
ATOM 911 C CA . PRO A 1 107 ? 16.680 -3.059 -7.954 1.00 88.31 107 PRO A CA 1
ATOM 912 C C . PRO A 1 107 ? 16.517 -3.571 -9.385 1.00 88.31 107 PRO A C 1
ATOM 914 O O . PRO A 1 107 ? 15.887 -4.604 -9.595 1.00 88.31 107 PRO A O 1
ATOM 917 N N . LEU A 1 108 ? 17.112 -2.893 -10.370 1.00 82.31 108 LEU A N 1
ATOM 918 C CA . LEU A 1 108 ? 17.011 -3.312 -11.774 1.00 82.31 108 LEU A CA 1
ATOM 919 C C . LEU A 1 108 ? 17.566 -4.735 -11.979 1.00 82.31 108 LEU A C 1
ATOM 921 O O . LEU A 1 108 ? 16.982 -5.551 -12.694 1.00 82.31 108 LEU A O 1
ATOM 925 N N . ILE A 1 109 ? 18.662 -5.053 -11.282 1.00 77.62 109 ILE A N 1
ATOM 926 C CA . ILE A 1 109 ? 19.210 -6.406 -11.185 1.00 77.62 109 ILE A CA 1
ATOM 927 C C . ILE A 1 109 ? 18.617 -7.089 -9.949 1.00 77.62 109 ILE A C 1
ATOM 929 O O . ILE A 1 109 ? 19.154 -7.014 -8.844 1.00 77.62 109 ILE A O 1
ATOM 933 N N . VAL A 1 110 ? 17.502 -7.790 -10.142 1.00 75.00 110 VAL A N 1
ATOM 934 C CA . VAL A 1 110 ? 16.968 -8.701 -9.122 1.00 75.00 110 VAL A CA 1
ATOM 935 C C . VAL A 1 110 ? 17.684 -10.046 -9.221 1.00 75.00 110 VAL A C 1
ATOM 937 O O . VAL A 1 110 ? 17.758 -10.625 -10.309 1.00 75.00 110 VAL A O 1
ATOM 940 N N . LYS A 1 111 ? 18.167 -10.548 -8.073 1.00 72.06 111 LYS A N 1
ATOM 941 C CA . LYS A 1 111 ? 18.995 -11.762 -7.962 1.00 72.06 111 LYS A CA 1
ATOM 942 C C . LYS A 1 111 ? 18.344 -13.017 -8.544 1.00 72.06 111 LYS A C 1
ATOM 944 O O . LYS A 1 111 ? 19.063 -13.862 -9.061 1.00 72.06 111 LYS A O 1
ATOM 949 N N . THR A 1 112 ? 17.017 -13.143 -8.466 1.00 85.19 112 THR A N 1
ATOM 950 C CA . THR A 1 112 ? 16.301 -14.318 -8.981 1.00 85.19 112 THR A CA 1
ATOM 951 C C . THR A 1 112 ? 15.100 -13.932 -9.858 1.00 85.19 112 THR A C 1
ATOM 953 O O . THR A 1 112 ? 14.439 -12.917 -9.584 1.00 85.19 112 THR A O 1
ATOM 956 N N . PRO A 1 113 ? 14.794 -14.709 -10.918 1.00 86.31 113 PRO A N 1
ATOM 957 C CA . PRO A 1 113 ? 13.618 -14.492 -11.765 1.00 86.31 113 PRO A CA 1
ATOM 958 C C . PRO A 1 113 ? 12.294 -14.520 -10.991 1.00 86.31 113 PRO A C 1
ATOM 960 O O . PRO A 1 113 ? 11.379 -13.756 -11.298 1.00 86.31 113 PRO A O 1
ATOM 963 N N . GLU A 1 114 ? 12.196 -15.352 -9.955 1.00 91.12 114 GLU A N 1
ATOM 964 C CA . GLU A 1 114 ? 10.986 -15.530 -9.149 1.00 91.12 114 GLU A CA 1
ATOM 965 C C . GLU A 1 114 ? 10.675 -14.267 -8.346 1.00 91.12 114 GLU A C 1
ATOM 967 O O . GLU A 1 114 ? 9.548 -13.771 -8.378 1.00 91.12 114 GLU A O 1
ATOM 972 N N . ILE A 1 115 ? 11.682 -13.694 -7.675 1.00 90.75 115 ILE A N 1
ATOM 973 C CA . ILE A 1 115 ? 11.523 -12.448 -6.913 1.00 90.75 115 ILE A CA 1
ATOM 974 C C . ILE A 1 115 ? 11.163 -11.305 -7.863 1.00 90.75 115 ILE A C 1
ATOM 976 O O . ILE A 1 115 ? 10.284 -10.505 -7.556 1.00 90.75 115 ILE A O 1
ATOM 980 N N . ARG A 1 116 ? 11.783 -11.254 -9.047 1.00 89.81 116 ARG A N 1
ATOM 981 C CA . ARG A 1 116 ? 11.476 -10.241 -10.065 1.00 89.81 116 ARG A CA 1
ATOM 982 C C . ARG A 1 116 ? 10.017 -10.310 -10.500 1.00 89.81 116 ARG A C 1
ATOM 984 O O . ARG A 1 116 ? 9.335 -9.290 -10.524 1.00 89.81 116 ARG A O 1
ATOM 991 N N . LYS A 1 117 ? 9.529 -11.515 -10.803 1.00 90.69 117 LYS A N 1
ATOM 992 C CA . LYS A 1 117 ? 8.131 -11.745 -11.180 1.00 90.69 117 LYS A CA 1
ATOM 993 C C . LYS A 1 117 ? 7.180 -11.336 -10.056 1.00 90.69 117 LYS A C 1
ATOM 995 O O . LYS A 1 117 ? 6.141 -10.748 -10.340 1.00 90.69 117 LYS A O 1
ATOM 1000 N N . ARG A 1 118 ? 7.524 -11.614 -8.795 1.00 92.88 118 ARG A N 1
ATOM 1001 C CA . ARG A 1 118 ? 6.724 -11.196 -7.633 1.00 92.88 118 ARG A CA 1
ATOM 1002 C C . ARG A 1 118 ? 6.704 -9.678 -7.455 1.00 92.88 118 ARG A C 1
ATOM 1004 O O . ARG A 1 118 ? 5.629 -9.124 -7.286 1.00 92.88 118 ARG A O 1
ATOM 1011 N N . MET A 1 119 ? 7.843 -8.995 -7.598 1.00 92.69 119 MET A N 1
ATOM 1012 C CA . MET A 1 119 ? 7.915 -7.525 -7.555 1.00 92.69 119 MET A CA 1
ATOM 1013 C C . MET A 1 119 ? 7.100 -6.871 -8.679 1.00 92.69 119 MET A C 1
ATOM 1015 O O . MET A 1 119 ? 6.373 -5.917 -8.426 1.00 92.69 119 MET A O 1
ATOM 1019 N N . LEU A 1 120 ? 7.172 -7.396 -9.906 1.00 90.62 120 LEU A N 1
ATOM 1020 C CA . LEU A 1 120 ? 6.377 -6.899 -11.037 1.00 90.62 120 LEU A CA 1
ATOM 1021 C C . LEU A 1 120 ? 4.870 -7.124 -10.846 1.00 90.62 120 LEU A C 1
ATOM 1023 O O . LEU A 1 120 ? 4.070 -6.281 -11.240 1.00 90.62 120 LEU A O 1
ATOM 1027 N N . ASN A 1 121 ? 4.490 -8.246 -10.233 1.00 91.81 121 ASN A N 1
ATOM 1028 C CA . ASN A 1 121 ? 3.095 -8.588 -9.947 1.00 91.81 121 ASN A CA 1
ATOM 1029 C C . ASN A 1 121 ? 2.569 -8.013 -8.632 1.00 91.81 121 ASN A C 1
ATOM 1031 O O . ASN A 1 121 ? 1.394 -8.207 -8.321 1.00 91.81 121 ASN A O 1
ATOM 1035 N N . PHE A 1 122 ? 3.408 -7.340 -7.845 1.00 92.50 122 PHE A N 1
ATOM 1036 C CA . PHE A 1 122 ? 2.977 -6.799 -6.569 1.00 92.50 122 PHE A CA 1
ATOM 1037 C C . PHE A 1 122 ? 1.922 -5.714 -6.806 1.00 92.50 122 PHE A C 1
ATOM 1039 O O . PHE A 1 122 ? 2.195 -4.680 -7.421 1.00 92.50 122 PHE A O 1
ATOM 1046 N N . SER A 1 123 ? 0.712 -5.971 -6.312 1.00 90.00 123 SER A N 1
ATOM 1047 C CA . SER A 1 123 ? -0.429 -5.066 -6.402 1.00 90.00 123 SER A CA 1
ATOM 1048 C C . SER A 1 123 ? -0.835 -4.585 -5.020 1.00 90.00 123 SER A C 1
ATOM 1050 O O . SER A 1 123 ? -0.897 -5.358 -4.064 1.00 90.00 123 SER A O 1
ATOM 1052 N N . ILE A 1 124 ? -1.158 -3.297 -4.936 1.00 87.44 124 ILE A N 1
ATOM 1053 C CA . ILE A 1 124 ? -1.680 -2.678 -3.716 1.00 87.44 124 ILE A CA 1
ATOM 1054 C C . ILE A 1 124 ? -3.098 -3.177 -3.409 1.00 87.44 124 ILE A C 1
ATOM 1056 O O . ILE A 1 124 ? -3.411 -3.445 -2.249 1.00 87.44 124 ILE A O 1
ATOM 1060 N N . SER A 1 125 ? -3.920 -3.349 -4.447 1.00 81.81 125 SER A N 1
ATOM 1061 C CA . SER A 1 125 ? -5.319 -3.787 -4.355 1.00 81.81 125 SER A CA 1
ATOM 1062 C C . SER A 1 125 ? -5.487 -5.311 -4.366 1.00 81.81 125 SER A C 1
ATOM 1064 O O . SER A 1 125 ? -6.603 -5.815 -4.435 1.00 81.81 125 SER A O 1
ATOM 1066 N N . GLY A 1 126 ? -4.388 -6.074 -4.375 1.00 80.62 126 GLY A N 1
ATOM 1067 C CA . GLY A 1 126 ? -4.406 -7.539 -4.462 1.00 80.62 126 GLY A CA 1
ATOM 1068 C C . GLY A 1 126 ? -4.664 -8.103 -5.866 1.00 80.62 126 GLY A C 1
ATOM 1069 O O . GLY A 1 126 ? -4.317 -9.253 -6.117 1.00 80.62 126 GLY A O 1
ATOM 1070 N N . ASN A 1 127 ? -5.175 -7.295 -6.801 1.00 83.50 127 ASN A N 1
ATOM 1071 C CA . ASN A 1 127 ? -5.476 -7.704 -8.175 1.00 83.50 127 ASN A CA 1
ATOM 1072 C C . ASN A 1 127 ? -4.567 -6.964 -9.174 1.00 83.50 127 ASN A C 1
ATOM 1074 O O . ASN A 1 127 ? -4.861 -5.824 -9.538 1.00 83.50 127 ASN A O 1
ATOM 1078 N N . PRO A 1 128 ? -3.428 -7.543 -9.598 1.00 85.06 128 PRO A N 1
ATOM 1079 C CA . PRO A 1 128 ? -2.569 -6.918 -10.600 1.00 85.06 128 PRO A CA 1
ATOM 1080 C C . PRO A 1 128 ? -3.199 -6.978 -12.000 1.00 85.06 128 PRO A C 1
ATOM 1082 O O . PRO A 1 128 ? -3.718 -8.007 -12.429 1.00 85.06 128 PRO A O 1
ATOM 1085 N N . CYS A 1 129 ? -3.100 -5.886 -12.758 1.00 87.94 129 CYS A N 1
ATOM 1086 C CA . CYS A 1 129 ? -3.485 -5.857 -14.165 1.00 87.94 129 CYS A CA 1
ATOM 1087 C C . CYS A 1 129 ? -2.456 -6.620 -15.019 1.00 87.94 129 CYS A C 1
ATOM 1089 O O . CYS A 1 129 ? -1.307 -6.197 -15.147 1.00 87.94 129 CYS A O 1
ATOM 1091 N N . ALA A 1 130 ? -2.878 -7.711 -15.666 1.00 87.44 130 ALA A N 1
ATOM 1092 C CA . ALA A 1 130 ? -1.996 -8.559 -16.476 1.00 87.44 130 ALA A CA 1
ATOM 1093 C C . ALA A 1 130 ? -1.288 -7.793 -17.610 1.00 87.4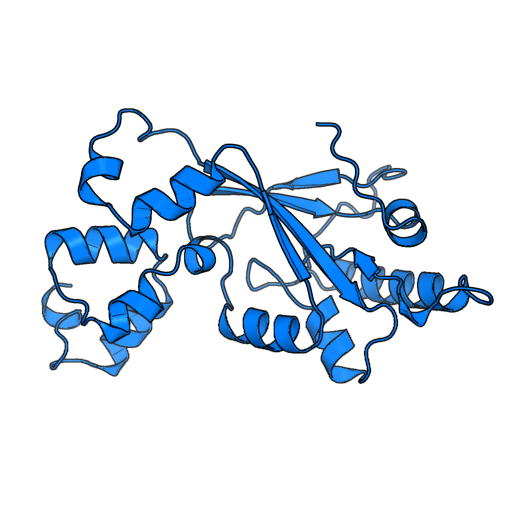4 130 ALA A C 1
ATOM 1095 O O . ALA A 1 130 ? -0.088 -7.965 -17.827 1.00 87.44 130 ALA A O 1
ATOM 1096 N N . TRP A 1 131 ? -2.008 -6.897 -18.296 1.00 86.38 131 TRP A N 1
ATOM 1097 C CA . TRP A 1 131 ? -1.434 -6.051 -19.346 1.00 86.38 131 TRP A CA 1
ATOM 1098 C C . TRP A 1 131 ? -0.364 -5.096 -18.804 1.00 86.38 131 TRP A C 1
ATOM 1100 O O . TRP A 1 131 ? 0.685 -4.904 -19.427 1.00 86.38 131 TRP A O 1
ATOM 1110 N N . ARG A 1 132 ? -0.597 -4.528 -17.612 1.00 87.75 132 ARG A N 1
ATOM 1111 C CA . ARG A 1 132 ? 0.388 -3.693 -16.919 1.00 87.75 132 ARG A CA 1
ATOM 1112 C C . ARG A 1 132 ? 1.634 -4.500 -16.584 1.00 87.75 132 ARG A C 1
ATOM 1114 O O . ARG A 1 132 ? 2.725 -4.058 -16.925 1.00 87.75 132 ARG A O 1
ATOM 1121 N N . THR A 1 133 ? 1.479 -5.672 -15.970 1.00 88.50 133 THR A N 1
ATOM 1122 C CA . THR A 1 133 ? 2.609 -6.553 -15.648 1.00 88.50 133 THR A CA 1
ATOM 1123 C C . THR A 1 133 ? 3.437 -6.859 -16.893 1.00 88.50 133 THR A C 1
ATOM 1125 O O . THR A 1 133 ? 4.658 -6.733 -16.859 1.00 88.50 133 THR A O 1
ATOM 1128 N N . PHE A 1 134 ? 2.786 -7.236 -17.999 1.00 88.50 134 PHE A N 1
ATOM 1129 C CA . PHE A 1 134 ? 3.473 -7.533 -19.255 1.00 88.50 134 PHE A CA 1
ATOM 1130 C C . PHE A 1 134 ? 4.255 -6.320 -19.777 1.00 88.50 134 PHE A C 1
ATOM 1132 O O . PHE A 1 134 ? 5.442 -6.424 -20.083 1.00 88.50 134 PHE A O 1
ATOM 1139 N N . THR A 1 135 ? 3.613 -5.149 -19.809 1.00 88.06 135 THR A N 1
ATOM 1140 C CA . THR A 1 135 ? 4.246 -3.896 -20.242 1.00 88.06 135 THR A CA 1
ATOM 1141 C C . THR A 1 135 ? 5.455 -3.546 -19.373 1.00 88.06 135 THR A C 1
ATOM 1143 O O . THR A 1 135 ? 6.507 -3.171 -19.891 1.00 88.06 135 THR A O 1
ATOM 1146 N N . ASP A 1 136 ? 5.323 -3.688 -18.056 1.00 89.81 136 ASP A N 1
ATOM 1147 C CA . ASP A 1 136 ? 6.380 -3.392 -17.095 1.00 89.81 136 ASP A CA 1
ATOM 1148 C C . ASP A 1 136 ? 7.556 -4.367 -17.219 1.00 89.81 136 ASP A C 1
ATOM 1150 O O . ASP A 1 136 ? 8.702 -3.927 -17.161 1.00 89.81 136 ASP A O 1
ATOM 1154 N N . ASP A 1 137 ? 7.302 -5.654 -17.475 1.00 90.19 137 ASP A N 1
ATOM 1155 C CA . ASP A 1 137 ? 8.355 -6.635 -17.763 1.00 90.19 137 ASP A CA 1
ATOM 1156 C C . ASP A 1 137 ? 9.104 -6.294 -19.062 1.00 90.19 137 ASP A C 1
ATOM 1158 O O . ASP A 1 137 ? 10.338 -6.284 -19.095 1.00 90.19 137 ASP A O 1
ATOM 1162 N N . CYS A 1 138 ? 8.384 -5.932 -20.130 1.00 88.38 138 CYS A N 1
ATOM 1163 C CA . CYS A 1 138 ? 9.005 -5.488 -21.378 1.00 88.38 138 CYS A CA 1
ATOM 1164 C C . CYS A 1 138 ? 9.864 -4.232 -21.179 1.00 88.38 138 CYS A C 1
ATOM 1166 O O . CYS A 1 138 ? 10.979 -4.161 -21.702 1.00 88.38 138 CYS A O 1
ATOM 1168 N N . GLN A 1 139 ? 9.372 -3.244 -20.427 1.00 88.38 139 GLN A N 1
ATOM 1169 C CA . GLN A 1 139 ? 10.131 -2.030 -20.131 1.00 88.38 139 GLN A CA 1
ATOM 1170 C C . GLN A 1 139 ? 11.348 -2.330 -19.262 1.00 88.38 139 GLN A C 1
ATOM 1172 O O . GLN A 1 139 ? 12.429 -1.861 -19.590 1.00 88.38 139 GLN A O 1
ATOM 1177 N N . LEU A 1 140 ? 11.215 -3.172 -18.235 1.00 88.88 140 LEU A N 1
ATOM 1178 C CA . LEU A 1 140 ? 12.332 -3.603 -17.396 1.00 88.88 140 LEU A CA 1
ATOM 1179 C C . LEU A 1 140 ? 13.457 -4.222 -18.233 1.00 88.88 140 LEU A C 1
ATOM 1181 O O . LEU A 1 140 ? 14.618 -3.848 -18.068 1.00 88.88 140 LEU A O 1
ATOM 1185 N N . ARG A 1 141 ? 13.123 -5.123 -19.167 1.00 86.44 141 ARG A N 1
ATOM 1186 C CA . ARG A 1 141 ? 14.104 -5.735 -20.080 1.00 86.44 141 ARG A CA 1
ATOM 1187 C C . ARG A 1 141 ? 14.781 -4.694 -20.970 1.00 86.44 141 ARG A C 1
ATOM 1189 O O . ARG A 1 141 ? 16.001 -4.715 -21.087 1.00 86.44 141 ARG A O 1
ATOM 1196 N N . LYS A 1 142 ? 14.018 -3.762 -21.551 1.00 84.50 142 LYS A N 1
ATOM 1197 C CA . LYS A 1 142 ? 14.564 -2.669 -22.376 1.00 84.50 142 LYS A CA 1
ATOM 1198 C C . LYS A 1 142 ? 15.481 -1.746 -21.574 1.00 84.50 142 LYS A C 1
ATOM 1200 O O . LYS A 1 142 ? 16.569 -1.428 -22.036 1.00 84.50 142 LYS A O 1
ATOM 1205 N N . THR A 1 143 ? 15.074 -1.357 -20.368 1.00 81.25 143 THR A N 1
ATOM 1206 C CA . THR A 1 143 ? 15.872 -0.533 -19.451 1.00 81.25 143 THR A CA 1
ATOM 1207 C C . THR A 1 143 ? 17.157 -1.260 -19.051 1.00 81.25 143 THR A C 1
ATOM 1209 O O . THR A 1 143 ? 18.219 -0.651 -19.053 1.00 81.25 143 THR A O 1
ATOM 1212 N N . ALA A 1 144 ? 17.096 -2.568 -18.785 1.00 80.19 144 ALA A N 1
ATOM 1213 C CA . ALA A 1 144 ? 18.278 -3.375 -18.486 1.00 80.19 144 ALA A CA 1
ATOM 1214 C C . ALA A 1 144 ? 19.233 -3.504 -19.689 1.00 80.19 144 ALA A C 1
ATOM 1216 O O . ALA A 1 144 ? 20.442 -3.383 -19.514 1.00 80.19 144 ALA A O 1
ATOM 1217 N N . MET A 1 145 ? 18.707 -3.707 -20.903 1.00 76.81 145 MET A N 1
ATOM 1218 C CA . MET A 1 145 ? 19.504 -3.820 -22.135 1.00 76.81 145 MET A CA 1
ATOM 1219 C C . MET A 1 145 ? 20.114 -2.486 -22.582 1.00 76.81 145 MET A C 1
ATOM 1221 O O . MET A 1 145 ? 21.249 -2.459 -23.040 1.00 76.81 145 MET A O 1
ATOM 1225 N N . GLY A 1 146 ? 19.384 -1.375 -22.449 1.00 69.31 146 GLY A N 1
ATOM 1226 C CA . GLY A 1 146 ? 19.861 -0.042 -22.835 1.00 69.31 146 GLY A CA 1
ATOM 1227 C C . GLY A 1 146 ? 20.918 0.538 -21.891 1.00 69.31 146 GLY A C 1
ATOM 1228 O O . GLY A 1 146 ? 21.551 1.535 -22.215 1.00 69.31 146 GLY A O 1
ATOM 1229 N N . MET A 1 147 ? 21.135 -0.082 -20.728 1.00 65.44 147 MET A N 1
ATOM 1230 C CA . MET A 1 147 ? 22.101 0.359 -19.721 1.00 65.44 147 MET A CA 1
ATOM 1231 C C . MET A 1 147 ? 23.423 -0.409 -19.805 1.00 65.44 147 MET A C 1
ATOM 1233 O O . MET A 1 147 ? 24.022 -0.741 -18.790 1.00 65.44 147 MET A O 1
ATOM 1237 N N . VAL A 1 148 ? 23.930 -0.663 -21.008 1.00 54.16 148 VAL A N 1
ATOM 1238 C CA . VAL A 1 148 ? 25.310 -1.127 -21.202 1.00 54.16 148 VAL A CA 1
ATOM 1239 C C . VAL A 1 148 ? 26.228 0.098 -21.115 1.00 54.16 148 VAL A C 1
ATOM 1241 O O . VAL A 1 148 ? 26.439 0.749 -22.125 1.00 54.16 148 VAL A O 1
ATOM 1244 N N . GLN A 1 149 ? 26.702 0.463 -19.908 1.00 51.41 149 GLN A N 1
ATOM 1245 C CA . GLN A 1 149 ? 28.148 0.682 -19.671 1.00 51.41 149 GLN A CA 1
ATOM 1246 C C . GLN A 1 149 ? 28.607 1.180 -18.288 1.00 51.41 149 GLN A C 1
ATOM 1248 O O . GLN A 1 149 ? 29.709 0.790 -17.951 1.00 51.41 149 GLN A O 1
ATOM 1253 N N . ASN A 1 150 ? 27.890 1.947 -17.446 1.00 45.25 150 ASN A N 1
ATOM 1254 C CA . ASN A 1 150 ? 28.604 2.604 -16.312 1.00 45.25 150 ASN A CA 1
ATOM 1255 C C . ASN A 1 150 ? 27.981 2.591 -14.895 1.00 45.25 150 ASN A C 1
ATOM 1257 O O . ASN A 1 150 ? 28.620 3.099 -13.978 1.00 45.25 150 ASN A O 1
ATOM 1261 N N . SER A 1 151 ? 26.792 2.018 -14.638 1.00 54.94 151 SER A N 1
ATOM 1262 C CA . SER A 1 151 ? 26.212 2.047 -13.265 1.00 54.94 151 SER A CA 1
ATOM 1263 C C . SER A 1 151 ? 25.016 1.110 -13.004 1.00 54.94 151 SER A C 1
ATOM 1265 O O . SER A 1 151 ? 24.127 1.423 -12.210 1.00 54.94 151 SER A O 1
ATOM 1267 N N . ILE A 1 152 ? 24.962 -0.063 -13.646 1.00 56.41 152 ILE A N 1
ATOM 1268 C CA . ILE A 1 152 ? 23.783 -0.959 -13.585 1.00 56.41 152 ILE A CA 1
ATOM 1269 C C . ILE A 1 152 ? 23.453 -1.408 -12.145 1.00 56.41 152 ILE A C 1
ATOM 1271 O O . ILE A 1 152 ? 22.286 -1.555 -11.791 1.00 56.41 152 ILE A O 1
ATOM 1275 N N . GLY A 1 153 ? 24.465 -1.570 -11.284 1.00 55.03 153 GLY A N 1
ATOM 1276 C CA . GLY A 1 153 ? 24.299 -2.111 -9.928 1.00 55.03 153 GLY A CA 1
ATOM 1277 C C . GLY A 1 153 ? 23.536 -1.224 -8.934 1.00 55.03 153 GLY A C 1
ATOM 1278 O O . GLY A 1 153 ? 23.068 -1.736 -7.922 1.00 55.03 153 GLY A O 1
ATOM 1279 N N . LEU A 1 154 ? 23.383 0.078 -9.207 1.00 63.69 154 LEU A N 1
ATOM 1280 C CA . LEU A 1 154 ? 22.725 1.027 -8.292 1.00 63.69 154 LEU A CA 1
ATOM 1281 C C . LEU A 1 154 ? 21.382 1.551 -8.810 1.00 63.69 154 LEU A C 1
ATOM 1283 O O . LEU A 1 154 ? 20.665 2.236 -8.076 1.00 63.69 154 LEU A O 1
ATOM 1287 N N . LYS A 1 155 ? 21.021 1.242 -10.060 1.00 76.94 155 LYS A N 1
ATOM 1288 C CA . LYS A 1 155 ? 19.789 1.757 -10.656 1.00 76.94 155 LYS A CA 1
ATOM 1289 C C . LYS A 1 155 ? 18.562 0.993 -10.169 1.00 76.94 155 LYS A C 1
ATOM 1291 O O . LYS A 1 155 ? 18.549 -0.234 -10.044 1.00 76.94 155 LYS A O 1
ATOM 1296 N N . LYS A 1 156 ? 17.510 1.760 -9.898 1.00 88.06 156 LYS A N 1
ATOM 1297 C CA . LYS A 1 156 ? 16.223 1.271 -9.414 1.00 88.06 156 LYS A CA 1
ATOM 1298 C C . LYS A 1 156 ? 15.190 1.375 -10.527 1.00 88.06 156 LYS A C 1
ATOM 1300 O O . LYS A 1 156 ? 15.171 2.346 -11.273 1.00 88.06 156 LYS A O 1
ATOM 1305 N N . PHE A 1 157 ? 14.323 0.381 -10.608 1.00 90.62 157 PHE A N 1
ATOM 1306 C CA . PHE A 1 157 ? 13.153 0.382 -11.465 1.00 90.62 157 PHE A CA 1
ATOM 1307 C C . PHE A 1 157 ? 11.957 0.944 -10.701 1.00 90.62 157 PHE A C 1
ATOM 1309 O O . PHE A 1 157 ? 11.683 0.494 -9.589 1.00 90.62 157 PHE A O 1
ATOM 1316 N N . ILE A 1 158 ? 11.238 1.902 -11.289 1.00 92.25 158 ILE A N 1
ATOM 1317 C CA . ILE A 1 158 ? 10.039 2.497 -10.686 1.00 92.25 158 ILE A CA 1
ATOM 1318 C C . ILE A 1 158 ? 8.818 1.615 -10.975 1.00 92.25 158 ILE A C 1
ATOM 1320 O O . ILE A 1 158 ? 8.524 1.267 -12.123 1.00 92.25 158 ILE A O 1
ATOM 1324 N N . MET A 1 159 ? 8.099 1.254 -9.917 1.00 92.25 159 MET A N 1
ATOM 1325 C CA . MET A 1 159 ? 6.952 0.349 -9.940 1.00 92.25 159 MET A CA 1
ATOM 1326 C C . MET A 1 159 ? 5.662 1.081 -10.305 1.00 92.25 159 MET A C 1
ATOM 1328 O O . MET A 1 159 ? 5.451 2.210 -9.877 1.00 92.25 159 MET A O 1
ATOM 1332 N N . ALA A 1 160 ? 4.768 0.393 -11.017 1.00 89.50 160 ALA A N 1
ATOM 1333 C CA . ALA A 1 160 ? 3.390 0.841 -11.244 1.00 89.50 160 ALA A CA 1
ATOM 1334 C C . ALA A 1 160 ? 2.359 0.099 -10.367 1.00 89.50 160 ALA A C 1
ATOM 1336 O O . ALA A 1 160 ? 1.158 0.306 -10.524 1.00 89.50 160 ALA A O 1
ATOM 1337 N N . PHE A 1 161 ? 2.814 -0.799 -9.481 1.00 89.75 161 PHE A N 1
ATOM 1338 C CA . PHE A 1 161 ? 1.978 -1.570 -8.547 1.00 89.75 161 PHE A CA 1
ATOM 1339 C C . PHE A 1 161 ? 0.817 -2.342 -9.193 1.00 89.75 161 PHE A C 1
ATOM 1341 O O . PHE A 1 161 ? -0.274 -2.424 -8.630 1.00 89.75 161 PHE A O 1
ATOM 1348 N N . GLY A 1 162 ? 1.013 -2.848 -10.413 1.00 84.56 162 GLY A N 1
ATOM 1349 C CA . GLY A 1 162 ? -0.031 -3.566 -11.144 1.00 84.56 162 GLY A CA 1
ATOM 1350 C C . GLY A 1 162 ? -1.256 -2.716 -11.509 1.00 84.56 162 GLY A C 1
ATOM 1351 O O . GLY A 1 162 ? -2.246 -3.280 -11.967 1.00 84.56 162 GLY A O 1
ATOM 1352 N N . VAL A 1 163 ? -1.219 -1.389 -11.341 1.00 85.56 163 VAL A N 1
ATOM 1353 C CA . VAL A 1 163 ? -2.361 -0.518 -11.644 1.00 85.56 163 VAL A CA 1
ATOM 1354 C C . VAL A 1 163 ? -2.508 -0.372 -13.164 1.00 85.56 163 VAL A C 1
ATOM 1356 O O . VAL A 1 163 ? -1.520 -0.094 -13.865 1.00 85.56 163 VAL A O 1
ATOM 1359 N N . PRO A 1 164 ? -3.718 -0.575 -13.720 1.00 79.06 164 PRO A N 1
ATOM 1360 C CA . PRO A 1 164 ? -3.938 -0.365 -15.142 1.00 79.06 164 PRO A CA 1
ATOM 1361 C C . PRO A 1 164 ? -3.610 1.090 -15.492 1.00 79.06 164 PRO A C 1
ATOM 1363 O O . PRO A 1 164 ? -3.934 2.011 -14.746 1.00 79.06 164 PRO A O 1
ATOM 1366 N N . ALA A 1 165 ? -2.981 1.322 -16.643 1.00 70.00 165 ALA A N 1
ATOM 1367 C CA . ALA A 1 165 ? -3.192 2.607 -17.304 1.00 70.00 165 ALA A CA 1
ATOM 1368 C C . ALA A 1 165 ? -3.761 2.370 -18.681 1.00 70.00 165 ALA A C 1
ATOM 1370 O O . ALA A 1 165 ? -3.612 1.288 -19.246 1.00 70.00 165 ALA A O 1
ATOM 1371 N N . ASP A 1 166 ? -4.378 3.430 -19.173 1.00 66.44 166 ASP A N 1
ATOM 1372 C CA . ASP A 1 166 ? -4.891 3.522 -20.518 1.00 66.44 166 ASP A CA 1
ATOM 1373 C C . ASP A 1 166 ? -3.785 3.181 -21.538 1.00 66.44 166 ASP A C 1
ATOM 1375 O O . ASP A 1 166 ? -2.788 3.910 -21.611 1.00 66.44 166 ASP A O 1
ATOM 1379 N N . PRO A 1 167 ? -3.923 2.073 -22.288 1.00 58.03 167 PRO A N 1
ATOM 1380 C CA . PRO A 1 167 ? -2.972 1.694 -23.327 1.00 58.03 167 PRO A CA 1
ATOM 1381 C C . PRO A 1 167 ? -3.012 2.636 -24.540 1.00 58.03 167 PRO A C 1
ATOM 1383 O O . PRO A 1 167 ? -2.072 2.625 -25.331 1.00 58.03 167 PRO A O 1
ATOM 1386 N N . PHE A 1 168 ? -4.058 3.456 -24.671 1.00 56.53 168 PHE A N 1
ATOM 1387 C CA . PHE A 1 168 ? -4.252 4.408 -25.766 1.00 56.53 168 PHE A CA 1
ATOM 1388 C C . PHE A 1 168 ? -4.040 5.866 -25.335 1.00 56.53 168 PHE A C 1
ATOM 1390 O O . PHE A 1 168 ? -4.137 6.781 -26.152 1.00 56.53 168 PHE A O 1
ATOM 1397 N N . GLY A 1 169 ? -3.724 6.094 -24.058 1.00 57.91 169 GLY A N 1
ATOM 1398 C CA . GLY A 1 169 ? -3.495 7.427 -23.524 1.00 57.91 169 GLY A CA 1
ATOM 1399 C C . GLY A 1 169 ? -2.166 8.012 -24.024 1.00 57.91 169 GLY A C 1
ATOM 1400 O O . GLY A 1 169 ? -1.159 7.299 -24.058 1.00 57.91 169 GLY A O 1
ATOM 1401 N N . PRO A 1 170 ? -2.102 9.316 -24.351 1.00 48.38 170 PRO A N 1
ATOM 1402 C CA . PRO A 1 170 ? -0.882 9.983 -24.793 1.00 48.38 170 PRO A CA 1
ATOM 1403 C C . PRO A 1 170 ? 0.057 10.187 -23.599 1.00 48.38 170 PRO A C 1
ATOM 1405 O O . PRO A 1 170 ? 0.167 11.280 -23.050 1.00 48.38 170 PRO A O 1
ATOM 1408 N N . ARG A 1 171 ? 0.709 9.130 -23.115 1.00 58.84 171 ARG A N 1
ATOM 1409 C CA . ARG A 1 171 ? 1.617 9.244 -21.969 1.00 58.84 171 ARG A CA 1
ATOM 1410 C C . ARG A 1 171 ? 3.055 9.329 -22.433 1.00 58.84 171 ARG A C 1
ATOM 1412 O O . ARG A 1 171 ? 3.826 8.387 -22.290 1.00 58.84 171 ARG A O 1
ATOM 1419 N N . SER A 1 172 ? 3.407 10.511 -22.931 1.00 63.66 172 SER A N 1
ATOM 1420 C CA . SER A 1 172 ? 4.804 10.951 -22.979 1.00 63.66 172 SER A CA 1
ATOM 1421 C C . SER A 1 172 ? 5.397 11.133 -21.574 1.00 63.66 172 SER A C 1
ATOM 1423 O O . SER A 1 172 ? 6.609 11.161 -21.435 1.00 63.66 172 SER A O 1
ATOM 1425 N N . LYS A 1 173 ? 4.561 11.229 -20.526 1.00 77.06 173 LYS A N 1
ATOM 1426 C CA . LYS A 1 173 ? 4.975 11.422 -19.126 1.00 77.06 173 LYS A CA 1
ATOM 1427 C C . LYS A 1 173 ? 4.228 10.490 -18.171 1.00 77.06 173 LYS A C 1
ATOM 1429 O O . LYS A 1 173 ? 3.087 10.098 -18.439 1.00 77.06 173 LYS A O 1
ATOM 1434 N N . GLY A 1 174 ? 4.858 10.155 -17.047 1.00 85.00 174 GLY A N 1
ATOM 1435 C CA . GLY A 1 174 ? 4.221 9.440 -15.944 1.00 85.00 174 GLY A CA 1
ATOM 1436 C C . GLY A 1 174 ? 3.134 10.268 -15.264 1.00 85.00 174 GLY A C 1
ATOM 1437 O O . GLY A 1 174 ? 3.103 11.494 -15.375 1.00 85.00 174 GLY A O 1
ATOM 1438 N N . ALA A 1 175 ? 2.218 9.593 -14.571 1.00 88.31 175 ALA A N 1
ATOM 1439 C CA . ALA A 1 175 ? 1.037 10.228 -13.992 1.00 88.31 175 ALA A CA 1
ATOM 1440 C C . ALA A 1 175 ? 0.602 9.590 -12.671 1.00 88.31 175 ALA A C 1
ATOM 1442 O O . ALA A 1 175 ? 0.768 8.389 -12.454 1.00 88.31 175 ALA A O 1
ATOM 1443 N N . TRP A 1 176 ? -0.036 10.394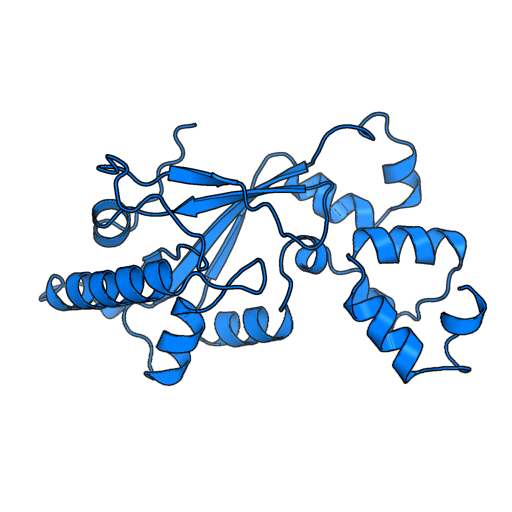 -11.824 1.00 90.50 176 TRP A N 1
ATOM 1444 C CA . TRP A 1 176 ? -0.643 9.955 -10.572 1.00 90.50 176 TRP A CA 1
ATOM 1445 C C . TRP A 1 176 ? -2.043 9.390 -10.811 1.00 90.50 176 TRP A C 1
ATOM 1447 O O . TRP A 1 176 ? -2.940 10.118 -11.235 1.00 90.50 176 TRP A O 1
ATOM 1457 N N . ILE A 1 177 ? -2.250 8.106 -10.516 1.00 89.56 177 ILE A N 1
ATOM 1458 C CA . ILE A 1 177 ? -3.553 7.440 -10.648 1.00 89.56 177 ILE A CA 1
ATOM 1459 C C . ILE A 1 177 ? -4.119 7.108 -9.270 1.00 89.56 177 ILE A C 1
ATOM 1461 O O . ILE A 1 177 ? -3.411 6.573 -8.419 1.00 89.56 177 ILE A O 1
ATOM 1465 N N . GLY A 1 178 ? -5.403 7.411 -9.065 1.00 90.56 178 GLY A N 1
ATOM 1466 C CA . GLY A 1 178 ? -6.148 6.993 -7.879 1.00 90.56 178 GLY A CA 1
ATOM 1467 C C . GLY A 1 178 ? -6.424 5.489 -7.878 1.00 90.56 178 GLY A C 1
ATOM 1468 O O . GLY A 1 178 ? -6.837 4.934 -8.895 1.00 90.56 178 GLY A O 1
ATOM 1469 N N . VAL A 1 179 ? -6.211 4.834 -6.740 1.00 89.19 179 VAL A N 1
ATOM 1470 C CA . VAL A 1 179 ? -6.471 3.400 -6.560 1.00 89.19 179 VAL A CA 1
ATOM 1471 C C . VAL A 1 179 ? -7.836 3.228 -5.882 1.00 89.19 179 VAL A C 1
ATOM 1473 O O . VAL A 1 179 ? -7.988 3.684 -4.748 1.00 89.19 179 VAL A O 1
ATOM 1476 N N . PRO A 1 180 ? -8.836 2.617 -6.547 1.00 81.12 180 PRO A N 1
ATOM 1477 C CA . PRO A 1 180 ? -10.189 2.513 -5.997 1.00 81.12 180 PRO A CA 1
ATOM 1478 C C . PRO A 1 180 ? -10.308 1.464 -4.881 1.00 81.12 180 PRO A C 1
ATOM 1480 O O . PRO A 1 180 ? -10.946 1.733 -3.866 1.00 81.12 180 PRO A O 1
ATOM 1483 N N . ASP A 1 181 ? -9.652 0.312 -5.037 1.00 84.00 181 ASP A N 1
ATOM 1484 C CA . ASP A 1 181 ? -9.865 -0.876 -4.198 1.00 84.00 181 ASP A CA 1
ATOM 1485 C C . ASP A 1 181 ? -8.754 -1.044 -3.152 1.00 84.00 181 ASP A C 1
ATOM 1487 O O . ASP A 1 181 ? -7.963 -1.989 -3.190 1.00 84.00 181 ASP A O 1
ATOM 1491 N N . ILE A 1 182 ? -8.652 -0.081 -2.239 1.00 89.56 182 ILE A N 1
ATOM 1492 C CA . ILE A 1 182 ? -7.740 -0.151 -1.088 1.00 89.56 182 ILE A CA 1
ATOM 1493 C C . ILE A 1 182 ? -8.492 -0.596 0.177 1.00 89.56 182 ILE A C 1
ATOM 1495 O O . ILE A 1 182 ? -9.705 -0.393 0.252 1.00 89.56 182 ILE A O 1
ATOM 1499 N N . PRO A 1 183 ? -7.801 -1.160 1.189 1.00 90.44 183 PRO A N 1
ATOM 1500 C CA . PRO A 1 183 ? -8.452 -1.663 2.400 1.00 90.44 183 PRO A CA 1
ATOM 1501 C C . PRO A 1 183 ? -9.320 -0.635 3.141 1.00 90.44 183 PRO A C 1
ATOM 1503 O O . PRO A 1 183 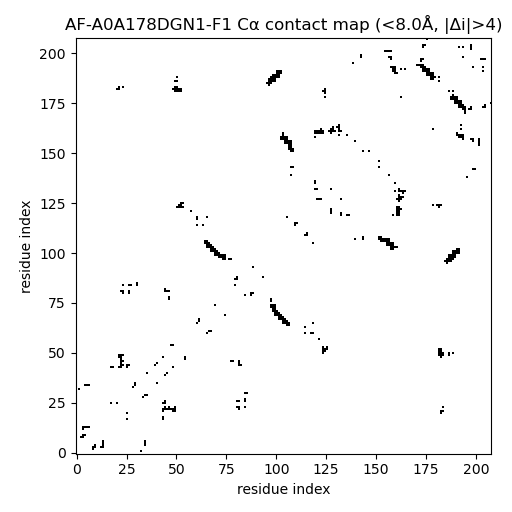? -10.353 -0.998 3.695 1.00 90.44 183 PRO A O 1
ATOM 1506 N N . ASP A 1 184 ? -8.923 0.643 3.164 1.00 92.38 184 ASP A N 1
ATOM 1507 C CA . ASP A 1 184 ? -9.675 1.703 3.839 1.00 92.38 184 ASP A CA 1
ATOM 1508 C C . ASP A 1 184 ? -10.190 2.776 2.863 1.00 92.38 184 ASP A C 1
ATOM 1510 O O . ASP A 1 184 ? -9.442 3.591 2.319 1.00 92.38 184 ASP A O 1
ATOM 1514 N N . VAL A 1 185 ? -11.515 2.838 2.715 1.00 89.56 185 VAL A N 1
ATOM 1515 C CA . VAL A 1 185 ? -12.226 3.771 1.819 1.00 89.56 185 VAL A CA 1
ATOM 1516 C C . VAL A 1 185 ? -12.094 5.251 2.206 1.00 89.56 185 VAL A C 1
ATOM 1518 O O . VAL A 1 185 ? -12.348 6.146 1.395 1.00 89.56 185 VAL A O 1
ATOM 1521 N N . THR A 1 186 ? -11.686 5.548 3.441 1.00 91.50 186 THR A N 1
ATOM 1522 C CA . THR A 1 186 ? -11.431 6.917 3.913 1.00 91.50 186 THR A CA 1
ATOM 1523 C C . THR A 1 186 ? -10.068 7.442 3.462 1.00 91.50 186 THR A C 1
ATOM 1525 O O . THR A 1 186 ? -9.733 8.591 3.749 1.00 91.50 186 THR A O 1
ATOM 1528 N N . ILE A 1 187 ? -9.288 6.657 2.719 1.00 93.38 187 ILE A N 1
ATOM 1529 C CA . ILE A 1 187 ? -8.045 7.092 2.085 1.00 93.38 187 ILE A CA 1
ATOM 1530 C C . ILE A 1 187 ? -8.305 7.343 0.592 1.00 93.38 187 ILE A C 1
ATOM 1532 O O . ILE A 1 187 ? -9.009 6.597 -0.080 1.00 93.38 187 ILE A O 1
ATOM 1536 N N . ASP A 1 188 ? -7.770 8.441 0.071 1.00 93.94 188 ASP A N 1
ATOM 1537 C CA . ASP A 1 188 ? -7.611 8.702 -1.359 1.00 93.94 188 ASP A CA 1
ATOM 1538 C C . ASP A 1 188 ? -6.142 8.428 -1.700 1.00 93.94 188 ASP A C 1
ATOM 1540 O O . ASP A 1 188 ? -5.270 9.282 -1.494 1.00 93.94 188 ASP A O 1
ATOM 1544 N N . LEU A 1 189 ? -5.858 7.185 -2.103 1.00 94.44 189 LEU A N 1
ATOM 1545 C CA . LEU A 1 189 ? -4.511 6.739 -2.440 1.00 94.44 189 LEU A CA 1
ATOM 1546 C C . LEU A 1 189 ? -4.231 7.013 -3.912 1.00 94.44 189 LEU A C 1
ATOM 1548 O O . LEU A 1 189 ? -4.934 6.508 -4.786 1.00 94.44 189 LEU A O 1
ATOM 1552 N N . LYS A 1 190 ? -3.139 7.725 -4.185 1.00 94.00 190 LYS A N 1
ATOM 1553 C CA . LYS A 1 190 ? -2.596 7.884 -5.531 1.00 94.00 190 LYS A CA 1
ATOM 1554 C C . LYS A 1 190 ? -1.258 7.180 -5.662 1.00 94.00 190 LYS A C 1
ATOM 1556 O O . LYS A 1 190 ? -0.357 7.383 -4.849 1.00 94.00 190 LYS A O 1
ATOM 1561 N N . VAL A 1 191 ? -1.110 6.396 -6.719 1.00 92.44 191 VAL A N 1
ATOM 1562 C CA . VAL A 1 191 ? 0.161 5.769 -7.085 1.00 92.44 191 VAL A CA 1
ATOM 1563 C C . VAL A 1 191 ? 0.736 6.441 -8.312 1.00 92.44 191 VAL A C 1
ATOM 1565 O O . VAL A 1 191 ? -0.003 6.883 -9.196 1.00 92.44 191 VAL A O 1
ATOM 1568 N N . TYR A 1 192 ? 2.057 6.508 -8.378 1.00 91.81 192 TYR A N 1
ATOM 1569 C CA . TYR A 1 192 ? 2.722 6.971 -9.582 1.00 91.81 192 TYR A CA 1
ATOM 1570 C C . TYR A 1 192 ? 2.790 5.844 -10.611 1.00 91.81 192 TYR A C 1
ATOM 1572 O O . TYR A 1 192 ? 3.333 4.776 -10.333 1.00 91.81 192 TYR A O 1
ATOM 1580 N N . ILE A 1 193 ? 2.253 6.084 -11.805 1.00 89.88 193 ILE A N 1
ATOM 1581 C CA . ILE A 1 193 ? 2.457 5.215 -12.960 1.00 89.88 193 ILE A CA 1
ATOM 1582 C C . ILE A 1 193 ? 3.528 5.850 -13.842 1.00 89.88 193 ILE A C 1
ATOM 1584 O O . ILE A 1 193 ? 3.229 6.841 -14.518 1.00 89.88 193 ILE A O 1
ATOM 1588 N N . PRO A 1 194 ? 4.747 5.291 -13.859 1.00 88.94 194 PRO A N 1
ATOM 1589 C CA . PRO A 1 194 ? 5.840 5.835 -14.645 1.00 88.94 194 PRO A CA 1
ATOM 1590 C C . PRO A 1 194 ? 5.649 5.569 -16.144 1.00 88.94 194 PRO A C 1
ATOM 1592 O O . PRO A 1 194 ? 5.111 4.536 -16.558 1.00 88.94 194 PRO A O 1
ATOM 1595 N N . SER A 1 195 ? 6.141 6.495 -16.959 1.00 87.19 195 SER A N 1
ATOM 1596 C CA . SER A 1 195 ? 6.473 6.257 -18.362 1.00 87.19 195 SER A CA 1
ATOM 1597 C C . SER A 1 195 ? 7.787 5.473 -18.484 1.00 87.19 195 SER A C 1
ATOM 1599 O O . SER A 1 195 ? 8.484 5.202 -17.500 1.00 87.19 195 SER A O 1
ATOM 1601 N N . PHE A 1 196 ? 8.144 5.101 -19.715 1.00 84.12 196 PHE A N 1
ATOM 1602 C CA . PHE A 1 196 ? 9.457 4.514 -19.971 1.00 84.12 196 PHE A CA 1
ATOM 1603 C C . PHE A 1 196 ? 10.595 5.499 -19.654 1.00 84.12 196 PHE A C 1
ATOM 1605 O O . PHE A 1 196 ? 11.598 5.085 -19.078 1.00 84.12 196 PHE A O 1
ATOM 1612 N N . GLU A 1 197 ? 10.432 6.785 -19.980 1.00 84.00 197 GLU A N 1
ATOM 1613 C CA . GLU A 1 197 ? 11.441 7.818 -19.708 1.00 84.00 197 GLU A CA 1
ATOM 1614 C C . GLU A 1 197 ? 11.661 8.003 -18.205 1.00 84.00 197 GLU A C 1
ATOM 1616 O O . GLU A 1 197 ? 12.804 7.967 -17.755 1.00 84.00 197 GLU A O 1
ATOM 1621 N N . ASP A 1 198 ? 10.586 8.067 -17.414 1.00 87.69 198 ASP A N 1
ATOM 1622 C CA . ASP A 1 198 ? 10.672 8.151 -15.947 1.00 87.69 198 ASP A CA 1
ATOM 1623 C C . ASP A 1 198 ? 11.498 6.988 -15.373 1.00 87.69 198 ASP A C 1
ATOM 1625 O O . ASP A 1 198 ? 12.364 7.172 -14.520 1.00 87.69 198 ASP A O 1
ATOM 1629 N N . ARG A 1 199 ? 11.288 5.767 -15.888 1.00 87.81 199 ARG A N 1
ATOM 1630 C CA . ARG A 1 199 ? 12.061 4.572 -15.502 1.00 87.81 199 ARG A CA 1
ATOM 1631 C C . ARG A 1 199 ? 13.508 4.615 -15.971 1.00 87.81 199 ARG A C 1
ATOM 1633 O O . ARG A 1 199 ? 14.383 4.101 -15.277 1.00 87.81 199 ARG A O 1
ATOM 1640 N N . TYR A 1 200 ? 13.757 5.168 -17.150 1.00 83.44 200 TYR A N 1
ATOM 1641 C CA . TYR A 1 200 ? 15.093 5.264 -17.721 1.00 83.44 200 TYR A CA 1
ATOM 1642 C C . TYR A 1 200 ? 15.971 6.256 -16.943 1.00 83.44 200 TYR A C 1
ATOM 1644 O O . TYR A 1 200 ? 17.123 5.939 -16.613 1.00 83.44 200 TYR A O 1
ATOM 1652 N N . TRP A 1 201 ? 15.403 7.415 -16.600 1.00 82.31 201 TRP A N 1
ATOM 1653 C CA . TRP A 1 201 ? 16.058 8.467 -15.820 1.00 82.31 201 TRP A CA 1
ATOM 1654 C C . TRP A 1 201 ? 16.014 8.214 -14.309 1.00 82.31 201 TRP A C 1
ATOM 1656 O O . TRP A 1 201 ? 16.877 8.697 -13.581 1.00 82.31 201 TRP A O 1
ATOM 1666 N N . GLY A 1 202 ? 15.079 7.387 -13.834 1.00 82.62 202 GLY A N 1
ATOM 1667 C CA . GLY A 1 202 ? 14.874 7.143 -12.406 1.00 82.62 202 GLY A CA 1
ATOM 1668 C C . GLY A 1 202 ? 14.177 8.312 -11.707 1.00 82.62 202 GLY A C 1
ATOM 1669 O O . GLY A 1 202 ? 14.396 8.533 -10.517 1.00 82.62 202 GLY A O 1
ATOM 1670 N N . GLU A 1 203 ? 13.351 9.052 -12.441 1.00 84.56 203 GLU A N 1
ATOM 1671 C CA . GLU A 1 203 ? 12.688 10.268 -11.981 1.00 84.56 203 GLU A CA 1
ATOM 1672 C C . GLU A 1 203 ? 11.196 10.037 -11.744 1.00 84.56 203 GLU A C 1
ATOM 1674 O O . GLU A 1 203 ? 10.555 9.196 -12.372 1.00 84.56 203 GLU A O 1
ATOM 1679 N N . VAL A 1 204 ? 10.633 10.789 -10.800 1.00 83.50 204 VAL A N 1
ATOM 1680 C CA . VAL A 1 204 ? 9.197 10.794 -10.517 1.00 83.50 204 VAL A CA 1
ATOM 1681 C C . VAL A 1 204 ? 8.707 12.219 -10.650 1.00 83.50 204 VAL A C 1
ATOM 1683 O O . VAL A 1 204 ? 9.142 13.106 -9.914 1.00 83.50 204 VAL A O 1
ATOM 1686 N N . ASN A 1 205 ? 7.765 12.431 -11.562 1.00 80.06 205 ASN A N 1
ATOM 1687 C CA . ASN A 1 205 ? 7.147 13.733 -11.718 1.00 80.06 205 ASN A CA 1
ATOM 1688 C C . ASN A 1 205 ? 6.189 14.023 -10.549 1.00 80.06 205 ASN A C 1
ATOM 1690 O O . ASN A 1 205 ? 5.201 13.318 -10.336 1.00 80.06 205 ASN A O 1
ATOM 1694 N N . ILE A 1 206 ? 6.486 15.083 -9.798 1.00 73.50 206 ILE A N 1
ATOM 1695 C CA . ILE A 1 206 ? 5.674 15.564 -8.673 1.00 73.50 206 ILE A CA 1
ATOM 1696 C C . ILE A 1 206 ? 4.688 16.667 -9.077 1.00 73.50 206 ILE A C 1
ATOM 1698 O O . ILE A 1 206 ? 3.933 17.136 -8.22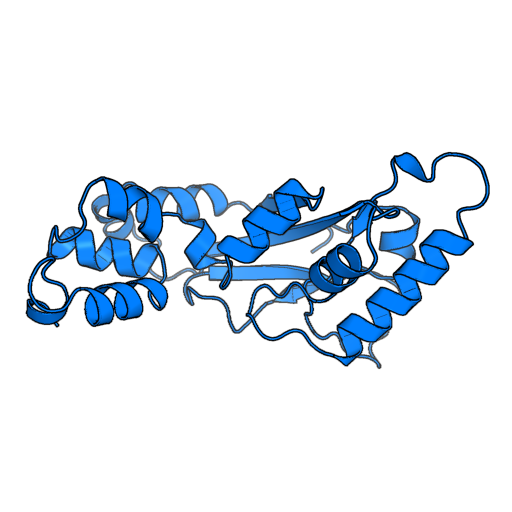5 1.00 73.50 206 ILE A O 1
ATOM 1702 N N . SER A 1 207 ? 4.697 17.101 -10.342 1.00 63.59 207 SER A N 1
ATOM 1703 C CA . SER A 1 207 ? 3.743 18.089 -10.837 1.00 63.59 207 SER A CA 1
ATOM 1704 C C . SER A 1 207 ? 2.310 17.536 -10.746 1.00 63.59 207 SER A C 1
ATOM 1706 O O . SER A 1 207 ? 2.082 16.399 -11.171 1.00 63.59 207 SER A O 1
ATOM 1708 N N . PRO A 1 208 ? 1.381 18.306 -10.149 1.00 48.84 208 PRO A N 1
ATOM 1709 C CA . PRO A 1 208 ? 0.004 17.887 -9.897 1.00 48.84 208 PRO A CA 1
ATOM 1710 C C . PRO A 1 208 ? -0.831 17.704 -11.167 1.00 48.84 208 PRO A C 1
ATOM 1712 O O . PRO A 1 208 ? -0.553 18.395 -12.173 1.00 48.84 208 PRO A O 1
#

Radius of gyration: 19.31 Å; Cα contacts (8 Å, |Δi|>4): 305; chains: 1; bounding box: 49×37×50 Å

Foldseek 3Di:
DLQQLACPRPPVSNVVVLLLAQLLRVLVVCVVNVRDDPVRLVVSNDLVLQFASCVVLVVVLVVQAKDKDKDDPCPVVSNCCSVCVPVNVVDPCVPAFREMEMKMKGQLDRPDPVSVLSQLQQARLNDAAPVSSVVLVVLSVVLLVVPPDDPSGPAIFIHPRSDDDDPPDPPPFKDWDFDCRGSHNSHGYTYIDGDSVCRNVVHGDPDD

Mean predicted aligned error: 6.93 Å

Nearest PDB structures (foldseek):
  6s2v-assembly1_A  TM=1.769E-01  e=1.461E+00  Thermus thermophilus
  6s2v-assembly2_B  TM=2.247E-01  e=6.426E+00  Thermus thermophilus

Sequence (208 aa):
LRELLMPYTYYEARRRILDYLSAYDAAKLDECLHFLSKKERNEYLNPIRDIIWNVAEMNELLSKGMQMVIFGRDVPALKRRVRNTYLYLQERTKRRRLKIFLVGTFPLIVKTPEIRKRMLNFSISGNPCAWRTFTDDCQLRKTAMGMVQNSIGLKKFIMAFGVPADPFGPRSKGAWIGVPDIPDVTIDLKVYIPSFEDRYWGEVNISP

Solvent-accessible surface area (backbone atoms only — not comparable to full-atom values): 11752 Å² total; per-residue (Å²): 107,74,69,50,51,36,78,83,75,33,56,70,61,31,49,53,54,56,71,74,42,18,6,54,57,47,28,55,50,35,73,76,61,68,56,64,51,79,70,48,43,67,67,48,46,33,56,62,41,27,53,30,64,54,57,68,61,50,55,53,44,39,76,73,52,36,46,76,49,80,42,54,93,35,49,65,54,54,54,41,40,44,76,42,35,70,65,51,70,68,45,90,66,80,82,63,56,39,51,36,36,40,47,38,32,30,50,64,74,54,96,44,74,67,60,43,54,49,62,50,50,39,28,44,59,70,65,46,30,67,70,36,34,53,52,51,51,54,48,50,52,48,53,61,64,72,50,80,80,88,60,62,92,78,42,47,36,65,38,48,45,13,52,74,70,71,91,83,56,92,58,90,55,52,49,77,42,74,57,87,63,40,55,31,83,58,45,45,40,28,35,42,37,63,24,72,64,30,39,69,75,62,54,78,85,80,77,131

pLDDT: mean 84.71, std 11.37, range [45.25, 95.19]

Secondary structure (DSSP, 8-state):
-TGGGSTTT-HHHHHHHHHHS-HHHHHHHHHHH----HHHHHHHS-GGGGT-S-HHHHHHHHHTT-EEEEESTTHHHHHHHHHSHHHHHHSTTTTSPEEEEEEEEEESS-SSHHHHHHHHH--TTS---HHHHHHHHHHHHHHHHH--SS-GGG-EEEE-TT----TTS--SS-EEEE-S--S-TTEEEEEEE--HHHHHHT------

=== Feature glossary ===
Key to the feature types in this record:

— What the protein is —

Primary structure: the covalent order of the twenty standard amino acids along the backbone. Two proteins with the same sequence will (almost always) fold to the same structure; two with 30% identity often share a fold but not the details.

Database cross-references. InterPro integrates a dozen domain/family signature databases into unified entries with residue-range hits. GO terms attach function/process/location labels with evidence codes. CATH codes position the fold in a four-level structural taxonomy. Organism is the NCBI-taxonomy species name.

— Where its atoms are —

The mmCIF block holds the 3D Cartesian coordinates of each backbone atom (N, Cα, C, O) in ångströms. mmCIF is the PDB's canonical archive format — a tagged-loop text representation of the atomic model.

Six rendered views show the 3D structure from the faces of a cube — i.e. along ±x, ±y, ±z. Rendering representation is drawn randomly per protein from cartoon (secondary-structure ribbons), sticks (backbone bonds), or molecular surface; coloring is either N→C rainbow (blue at the N-terminus through red at the C-terminus) or one color per chain.

— Local backbone conformation —

DSSP 8-state secondary structure assigns each residue one of H (α-helix), G (3₁₀-helix), I (π-helix), E (extended β-strand), B (isolated β-bridge), T (hydrogen-bonded turn), S (bend), or '-' 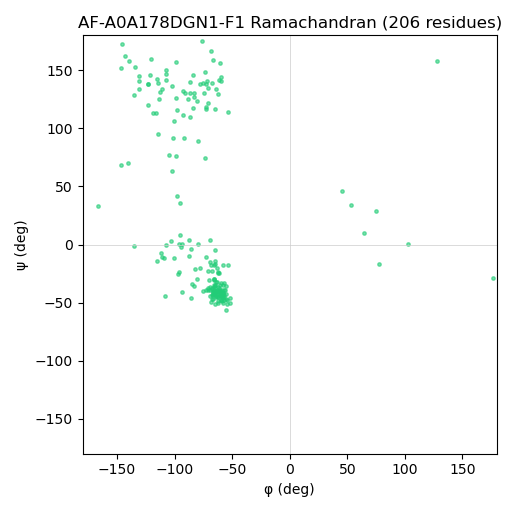(coil). The assignment is computed from backbone hydrogen-bond geometry via the Kabsch–Sander algorithm.

P-SEA three-state annotation labels each residue as helix, strand, or coil based purely on the geometry of the Cα trace. It serves as a fallback when the full backbone (and thus DSSP) is unavailable.

The φ/ψ torsion pair specifies the backbone conformation at each residue. φ rotates about the N–Cα bond, ψ about the Cα–C bond. Steric clashes forbid most of the (φ, ψ) plane — the allowed regions (α-helix basin, β-sheet basin, left-handed helix) are the Ramachandran-allowed regions.

— Global shape and packing —

The geometric summary reports three shape descriptors. Rg (radius of gyration) measures how spread out the Cα atoms are about their centre of mass; compact globular proteins have small Rg, elongated or unfolded ones large. Cα contacts (<8 Å, |i−j|>4) count long-range residue pairs in spatial proximity — h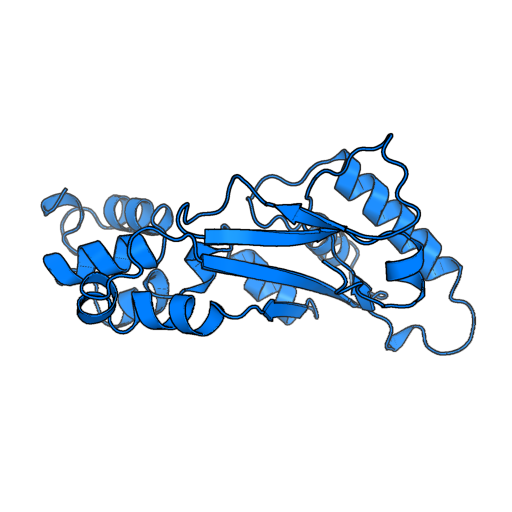igh for tightly packed folds, near zero for rods or random coil. The bounding-box extents give the protein's footprint along x, y, z in Å.

Accessible surface area quantifies burial. A residue with SASA near zero is packed into the hydrophobic core; one with SASA >100 Å² sits on the surface. Computed here via the Shrake–Rupley numerical algorithm with a 1.4 Å probe.

Plot images: a contact map (which residues are close in 3D, as an N×N binary image), a Ramachandran scatter (backbone torsion angles, revealing secondary-structure composition at a glance), and — for AlphaFold structures — a PAE heatmap (pairwise prediction confidence).

— Structural neighborhood —

The Foldseek 3Di string encodes local tertiary geometry as a 20-letter alphabet — one character per residue — derived from the relative positions of nearby Cα atoms. Unlike the amino-acid sequence, 3Di is a direct function of the 3D structure, so two proteins with the same fold have similar 3Di strings even at low sequence identity.

Nearest PDB neighbors are the top structural matches found by Foldseek when searching this structure against the entire Protein Data Bank. Each hit reports a TM-score (0 to 1; >0.5 almost always implies the same fold) and an E-value. These are *structural* homologs — they may share no detectable sequence similarity.

— Confidence and disorder —

For AlphaFold models, the B-factor field carries pLDDT — the model's own estimate of local accuracy on a 0–100 scale. Regions with pLDDT<50 should be treated as essentially unmodeled; they often correspond to intrinsically disordered segments.

B-factor (Debye–Waller factor) reflects atomic displacement in the crystal lattice. It is an experimental observable (units Å²), not a prediction; low values mean the atom is pinned down, high values mean it moves or is heterogeneous across the crystal.

Predicted aligned error is AlphaFold's pairwise confidence. Unlike pLDDT (per-residue), PAE is per-residue-pair and captures whether two parts of the structure are correctly placed relative to each other. Units are ångströms of expected positional error.